Protein AF-0000000072263653 (afdb_homodimer)

pLDDT: mean 89.44, std 14.36, range [26.36, 98.56]

Organism: Brucella abortus (strain 2308) (NCBI:txid359391)

Foldseek 3Di:
DPPPPPDPPDPPDDDDDPPDDDDDDPDDDDPPADPVQKDWDWDDFVQKIKIWIARNVVRDIDIKIKGWDADPVGDTAKMKIWDADPVRFIKIKIKGFCQQDFQWWKWWALPPPDDIDIWTFHGDDPGITITIGTCDPVNVVCLVVQTKIKIKTWHDDPVVRDTDIDIDIRTSHGVVVSVVVD/DPPPPPDPPDPPDDDDDPPDDDDDDPDDDDPPADPVQKDWDWDDFVQKIKIWIARNVVRDIDIKIKGWDADPVGDTAKMKIWDADPVRFIKIKIKGFCQQDFQWWKWWALPPPDDIDIWTFHGDDPGITITIGTCDPVNVVCLVVQTKIKIKTWHDDPVVRDTDIDIDIRTSHGVVVSVVVD

InterPro domains:
  IPR010642 Invasion protein B [PF06776] (48-182)
  IPR038696 Invasion protein B superfamily [G3DSA:2.60.40.1880] (41-182)

Sequence (364 aa):
MRKNKQPPAPPSVYTQTPGFAVKSTEIMVPDGVSAGEYRRITHPFPNWTLVCDENLKAKKRVCNITQTIMHEKGLVVFSWSLAAAENGKPYMIMRIPAVVGARQEIRLDFGDGTPIIVSKTHGCEGAVCIAYLPVGPRLRAYIAKGSVPKVSYPVPDIRRGSADWLMFYAPLSGLAHALAAIMRKNKQPPAPPSVYTQTPGFAVKSTEIMVPDGVSAGEYRRITHPFPNWTLVCDENLKAKKRVCNITQTIMHEKGLVVFSWSLAAAENGKPYMIMRIPAVVGARQEIRLDFGDGTPIIVSKTHGCEGAVCIAYLPVGPRLRAYIAKGSVPKVSYPVPDIRRGSADWLMFYAPLSGLAHALAAI

Secondary structure (DSSP, 8-state):
-------------PPPPTTEEEPPPSS-PPTTPPTTSEEEEEEEETTEEEEEEEETTTTEEEEEEEEEEEETTS-EEEEEEEEE-TTS-EEEEEEEEGGG-TTPEEEEE-SSSSPPEEEEEEEEETTEEEEEEE--HHHHHHHHHT--PEEEEEEEETTTTEEEEEEEE---TTHHHHHHT-/-------------PPPPTTEEEPPPSS-PPTTPPTTSEEEEEEEETTEEEEEEEETTTTEEEEEEEEEEEETTS-EEEEEEEEE-TTS-EEEEEEEEGGG-TTPEEEEE-SSSSPPEEEEEEEEETTEEEEEEE--HHHHHHHHHT--PEEEEEEEETTTTEEEEEEEE---TTHHHHHHT-

Radius of gyration: 25.7 Å; Cα contacts (8 Å, |Δi|>4): 772; chains: 2; boundi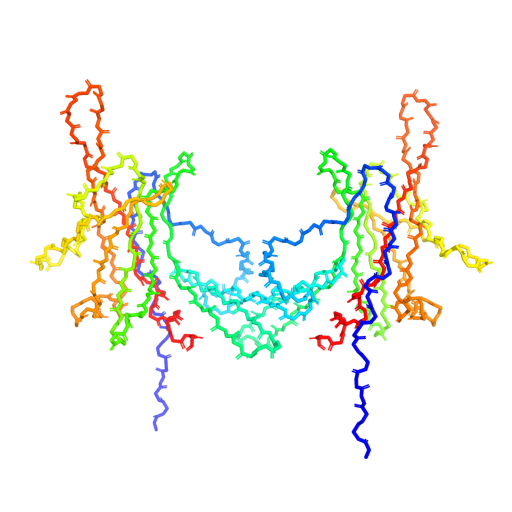ng box: 64×78×52 Å

Solvent-accessible surface area (backbone atoms only — not comparable to full-atom values): 20204 Å² total; per-residue (Å²): 131,84,79,74,78,69,72,78,70,71,76,77,84,72,84,64,41,89,58,47,43,71,59,77,70,90,68,83,72,57,89,93,56,54,68,60,36,39,36,37,36,43,34,44,25,46,64,28,35,36,40,32,45,32,34,61,81,77,69,43,74,52,72,42,44,38,35,41,34,28,37,73,88,71,42,70,57,34,34,37,31,62,44,68,41,96,87,64,50,46,27,34,44,35,37,32,44,33,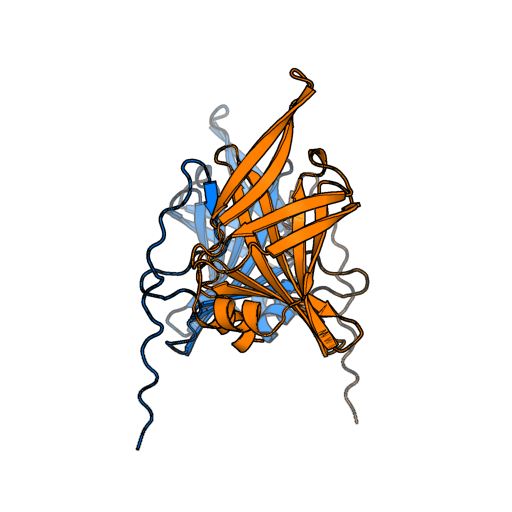84,51,41,61,72,35,56,38,36,41,36,70,83,73,81,65,81,66,45,74,33,48,20,73,39,65,63,85,72,25,16,34,25,63,42,73,58,45,72,69,52,48,51,39,35,71,66,32,39,60,27,38,38,33,33,58,37,69,34,81,91,73,75,45,65,48,73,46,71,38,62,56,58,27,38,34,47,52,60,52,56,66,70,104,131,84,79,73,78,69,70,80,72,72,76,78,84,72,84,64,42,89,58,46,42,69,58,75,70,92,68,83,72,56,88,93,56,55,70,62,36,37,35,36,38,41,34,43,24,47,66,28,35,35,39,32,44,31,35,62,82,78,69,42,74,50,73,43,43,40,35,40,33,28,36,74,88,71,43,70,57,34,34,38,31,64,44,67,41,96,86,63,49,46,26,33,44,35,37,32,43,33,84,50,41,61,72,37,55,39,35,40,35,68,84,74,82,65,82,66,45,75,32,48,18,74,39,66,63,85,72,25,16,34,25,63,43,73,57,45,73,69,54,49,51,38,34,70,68,33,39,61,27,37,37,34,34,57,38,68,32,80,91,73,74,46,64,49,73,46,70,38,62,56,58,28,38,35,47,54,59,51,57,67,71,102

Structure (mmCIF, N/CA/C/O backbone):
data_AF-0000000072263653-model_v1
#
loop_
_entity.id
_entity.type
_entity.pdbx_description
1 polymer 'Invasion associated locus B family protein'
#
loop_
_atom_site.group_PDB
_atom_site.id
_atom_site.type_symbol
_atom_site.label_atom_id
_atom_site.label_alt_id
_atom_site.label_comp_id
_atom_site.label_asym_id
_atom_site.label_entity_id
_atom_site.label_seq_id
_atom_site.pdbx_PDB_ins_code
_atom_site.Cartn_x
_atom_site.Cartn_y
_atom_site.Cartn_z
_atom_site.occupancy
_atom_site.B_iso_or_equiv
_atom_site.auth_seq_id
_atom_site.auth_comp_id
_atom_site.auth_asym_id
_atom_site.auth_atom_id
_atom_site.pdbx_PDB_model_num
ATOM 1 N N . MET A 1 1 ? -34.938 21.891 -3.756 1 26.36 1 MET A N 1
ATOM 2 C CA . MET A 1 1 ? -33.812 22.625 -4.316 1 26.36 1 MET A CA 1
ATOM 3 C C . MET A 1 1 ? -32.5 21.891 -4.074 1 26.36 1 MET A C 1
ATOM 5 O O . MET A 1 1 ? -32.125 21.672 -2.928 1 26.36 1 MET A O 1
ATOM 9 N N . ARG A 1 2 ? -32.094 21.078 -5.062 1 36.47 2 ARG A N 1
ATOM 10 C CA . ARG A 1 2 ? -30.922 20.203 -5.035 1 36.47 2 ARG A CA 1
ATOM 11 C C . ARG A 1 2 ? -29.625 21 -4.863 1 36.47 2 ARG A C 1
ATOM 13 O O . ARG A 1 2 ? -29.328 21.859 -5.68 1 36.47 2 ARG A O 1
ATOM 20 N N . LYS A 1 3 ? -29.172 21.156 -3.582 1 35.22 3 LYS A N 1
ATOM 21 C CA . LYS A 1 3 ? -27.922 21.859 -3.312 1 35.22 3 LYS A CA 1
ATOM 22 C C . LYS A 1 3 ? -26.797 21.375 -4.227 1 35.22 3 LYS A C 1
ATOM 24 O O . LYS A 1 3 ? -26.531 20.172 -4.301 1 35.22 3 LYS A O 1
ATOM 29 N N . ASN A 1 4 ? -26.328 22.109 -5.188 1 32.62 4 ASN A N 1
ATOM 30 C CA . ASN A 1 4 ? -25.219 21.953 -6.109 1 32.62 4 ASN A CA 1
ATOM 31 C C . ASN A 1 4 ? -23.891 21.781 -5.359 1 32.62 4 ASN A C 1
ATOM 33 O O . ASN A 1 4 ? -23.438 22.719 -4.691 1 32.62 4 ASN A O 1
ATOM 37 N N . LYS A 1 5 ? -23.594 20.641 -4.879 1 39.84 5 LYS A N 1
ATOM 38 C CA . LYS A 1 5 ? -22.266 20.375 -4.316 1 39.84 5 LYS A CA 1
ATOM 39 C C . LYS A 1 5 ? -21.172 20.969 -5.203 1 39.84 5 LYS A C 1
ATOM 41 O O . LYS A 1 5 ? -21.031 20.578 -6.367 1 39.84 5 LYS A O 1
ATOM 46 N N . GLN A 1 6 ? -20.766 22.25 -4.926 1 35.69 6 GLN A N 1
ATOM 47 C CA . GLN A 1 6 ? -19.688 22.922 -5.633 1 35.69 6 GLN A CA 1
ATOM 48 C C . GLN A 1 6 ? -18.5 21.984 -5.875 1 35.69 6 GLN A C 1
ATOM 50 O O . GLN A 1 6 ? -18.172 21.156 -5.02 1 35.69 6 GLN A O 1
ATOM 55 N N . PRO A 1 7 ? -18.094 21.812 -7.113 1 41.09 7 PRO A N 1
ATOM 56 C CA . PRO A 1 7 ? -16.875 21.031 -7.359 1 41.09 7 PRO A CA 1
ATOM 57 C C . PRO A 1 7 ? -15.734 21.422 -6.418 1 41.09 7 PRO A C 1
ATOM 59 O O . PRO A 1 7 ? -15.648 22.562 -5.969 1 41.09 7 PRO A O 1
ATOM 62 N N . PRO A 1 8 ? -15.172 20.5 -5.68 1 43.44 8 PRO A N 1
ATOM 63 C CA . PRO A 1 8 ? -14.062 20.906 -4.809 1 43.44 8 PRO A CA 1
ATOM 64 C C . PRO A 1 8 ? -13.148 21.938 -5.465 1 43.44 8 PRO A C 1
ATOM 66 O O . PRO A 1 8 ? -12.945 21.891 -6.68 1 43.44 8 PRO A O 1
ATOM 69 N N . ALA A 1 9 ? -13.055 23.141 -4.969 1 43.97 9 ALA A N 1
ATOM 70 C CA . ALA A 1 9 ? -12.188 24.203 -5.461 1 43.97 9 ALA A CA 1
ATOM 71 C C . ALA A 1 9 ? -10.852 23.656 -5.934 1 43.97 9 ALA A C 1
ATOM 73 O O . ALA A 1 9 ? -10.352 22.656 -5.391 1 43.97 9 ALA A O 1
ATOM 74 N N . PRO A 1 10 ? -10.484 23.969 -7.191 1 44.34 10 PRO A N 1
ATOM 75 C CA . PRO A 1 10 ? -9.18 23.547 -7.688 1 44.34 10 PRO A CA 1
ATOM 76 C C . PRO A 1 10 ? -8.07 23.734 -6.652 1 44.34 10 PRO A C 1
ATOM 78 O O . PRO A 1 10 ? -8.164 24.609 -5.785 1 44.34 10 PRO A O 1
ATOM 81 N N . PRO A 1 11 ? -7.293 22.719 -6.363 1 49.97 11 PRO A N 1
ATOM 82 C CA . PRO A 1 11 ? -6.203 22.906 -5.402 1 49.97 11 PRO A CA 1
ATOM 83 C C . PRO A 1 11 ? -5.48 24.234 -5.57 1 49.97 11 PRO A C 1
ATOM 85 O O . PRO A 1 11 ? -5.211 24.656 -6.695 1 49.97 11 PRO A O 1
ATOM 88 N N . SER A 1 12 ? -5.812 25.234 -4.793 1 54.81 12 SER A N 1
ATOM 89 C CA . SER A 1 12 ? -5.027 26.469 -4.828 1 54.81 12 SER A CA 1
ATOM 90 C C . SER A 1 12 ? -3.557 26.172 -5.117 1 54.81 12 SER A C 1
ATOM 92 O O . SER A 1 12 ? -2.947 25.328 -4.461 1 54.81 12 SER A O 1
ATOM 94 N N . VAL A 1 13 ? -3.152 26.469 -6.367 1 65.38 13 VAL A N 1
ATOM 95 C CA . VAL A 1 13 ? -1.801 26.281 -6.887 1 65.38 13 VAL A CA 1
ATOM 96 C C . VAL A 1 13 ? -0.801 27.031 -6.004 1 65.38 13 VAL A C 1
ATOM 98 O O . VAL A 1 13 ? -0.961 28.219 -5.746 1 65.38 13 VAL A O 1
ATOM 101 N N . TYR A 1 14 ? -0.28 26.453 -4.969 1 80.62 14 TYR A N 1
ATOM 102 C CA . TYR A 1 14 ? 0.825 27.062 -4.238 1 80.62 14 TYR A CA 1
ATOM 103 C C . TYR A 1 14 ? 2.166 26.672 -4.848 1 80.62 14 TYR A C 1
ATOM 105 O O . TYR A 1 14 ? 2.242 25.734 -5.641 1 80.62 14 TYR A O 1
ATOM 113 N N . THR A 1 15 ? 3.125 27.625 -4.754 1 87 15 THR A N 1
ATOM 114 C CA . THR A 1 15 ? 4.477 27.281 -5.18 1 87 15 THR A CA 1
ATOM 115 C C . THR A 1 15 ? 5.328 26.844 -3.988 1 87 15 THR A C 1
ATOM 117 O O . THR A 1 15 ? 5.473 27.578 -3.018 1 87 15 THR A O 1
ATOM 120 N N . GLN A 1 16 ? 5.812 25.703 -4.086 1 92.12 16 GLN A N 1
ATOM 121 C CA . GLN A 1 16 ? 6.648 25.156 -3.018 1 92.12 16 GLN A CA 1
ATOM 122 C C . GLN A 1 16 ? 8.039 25.781 -3.035 1 92.12 16 GLN A C 1
ATOM 124 O O . GLN A 1 16 ? 8.492 26.281 -4.07 1 92.12 16 GLN A O 1
ATOM 129 N N . THR A 1 17 ? 8.633 25.828 -1.78 1 91.31 17 THR A N 1
ATOM 130 C CA . THR A 1 17 ? 10.047 26.172 -1.708 1 91.31 17 THR A CA 1
ATOM 131 C C . THR A 1 17 ? 10.875 25.219 -2.559 1 91.31 17 THR A C 1
ATOM 133 O O . THR A 1 17 ? 10.695 24 -2.496 1 91.31 17 THR A O 1
ATOM 136 N N . PRO A 1 18 ? 11.836 25.797 -3.438 1 92.44 18 PRO A N 1
ATOM 137 C CA . PRO A 1 18 ? 12.664 24.922 -4.266 1 92.44 18 PRO A CA 1
ATOM 138 C C . PRO A 1 18 ? 13.359 23.828 -3.453 1 92.44 18 PRO A C 1
ATOM 140 O O . PRO A 1 18 ? 13.883 24.109 -2.367 1 92.44 18 PRO A O 1
ATOM 143 N N . GLY A 1 19 ? 13.281 22.609 -3.967 1 93.81 19 GLY A N 1
ATOM 144 C CA . GLY A 1 19 ? 13.969 21.5 -3.322 1 93.81 19 GLY A CA 1
ATOM 145 C C . GLY A 1 19 ? 13.086 20.734 -2.359 1 93.81 19 GLY A C 1
ATOM 146 O O . GLY A 1 19 ? 13.508 19.719 -1.8 1 93.81 19 GLY A O 1
ATOM 147 N N . PHE A 1 20 ? 11.914 21.188 -2.113 1 95.56 20 PHE A N 1
ATOM 148 C CA . PHE A 1 20 ? 10.984 20.516 -1.213 1 95.56 20 PHE A CA 1
ATOM 149 C C . PHE A 1 20 ? 9.727 20.094 -1.951 1 95.56 20 PHE A C 1
ATOM 151 O O . PHE A 1 20 ? 9.359 20.688 -2.963 1 95.56 20 PHE A O 1
ATOM 158 N N . ALA A 1 21 ? 9.102 18.984 -1.462 1 95.31 21 ALA A N 1
ATOM 159 C CA . ALA A 1 21 ? 7.863 18.516 -2.078 1 95.31 21 ALA A CA 1
ATOM 160 C C . ALA A 1 21 ? 7.031 17.719 -1.087 1 95.31 21 ALA A C 1
ATOM 162 O O . ALA A 1 21 ? 7.57 17.109 -0.163 1 95.31 21 ALA A O 1
ATOM 163 N N . VAL A 1 22 ? 5.738 17.766 -1.303 1 95 22 VAL A N 1
ATOM 164 C CA . VAL A 1 22 ? 4.879 16.828 -0.597 1 95 22 VAL A CA 1
ATOM 165 C C . VAL A 1 22 ? 5.113 15.414 -1.134 1 95 22 VAL A C 1
ATOM 167 O O . VAL A 1 22 ? 5.145 15.203 -2.348 1 95 22 VAL A O 1
ATOM 170 N N . LYS A 1 23 ? 5.309 14.484 -0.22 1 93.5 23 LYS A N 1
ATOM 171 C CA . LYS A 1 23 ? 5.512 13.094 -0.631 1 93.5 23 LYS A CA 1
ATOM 172 C C . LYS A 1 23 ? 4.281 12.547 -1.347 1 93.5 23 LYS A C 1
ATOM 174 O O . LYS A 1 23 ? 3.164 12.656 -0.838 1 93.5 23 LYS A O 1
ATOM 179 N N . SER A 1 24 ? 4.609 11.953 -2.496 1 85.06 24 SER A N 1
ATOM 180 C CA . SER A 1 24 ? 3.521 11.359 -3.266 1 85.06 24 SER A CA 1
ATOM 181 C C . SER A 1 24 ? 3.137 9.992 -2.715 1 85.06 24 SER A C 1
ATOM 183 O O . SER A 1 24 ? 3.971 9.297 -2.131 1 85.06 24 SER A O 1
ATOM 185 N N . THR A 1 25 ? 1.903 9.688 -2.77 1 79.19 25 THR A N 1
ATOM 186 C CA . THR A 1 25 ? 1.458 8.375 -2.322 1 79.19 25 THR A CA 1
ATOM 187 C C . THR A 1 25 ? 1.959 7.281 -3.266 1 79.19 25 THR A C 1
ATOM 189 O O . THR A 1 25 ? 2.271 7.555 -4.426 1 79.19 25 THR A O 1
ATOM 192 N N . GLU A 1 26 ? 2.158 6.125 -2.674 1 76.94 26 GLU A N 1
ATOM 193 C CA . GLU A 1 26 ? 2.631 4.988 -3.457 1 76.94 26 GLU A CA 1
ATOM 194 C C . GLU A 1 26 ? 1.534 4.453 -4.375 1 76.94 26 GLU A C 1
ATOM 196 O O . GLU A 1 26 ? 1.805 3.66 -5.277 1 76.94 26 GLU A O 1
ATOM 201 N N . ILE A 1 27 ? 0.316 4.961 -4.18 1 81.88 27 ILE A N 1
ATOM 202 C CA . ILE A 1 27 ? -0.806 4.539 -5.012 1 81.88 27 ILE A CA 1
ATOM 203 C C . ILE A 1 27 ? -0.911 5.445 -6.234 1 81.88 27 ILE A C 1
ATOM 205 O O . ILE A 1 27 ? -1.092 6.66 -6.102 1 81.88 27 ILE A O 1
ATOM 209 N N . MET A 1 28 ? -0.698 4.891 -7.426 1 78.62 28 MET A N 1
ATOM 210 C CA . MET A 1 28 ? -0.877 5.676 -8.641 1 78.62 28 MET A CA 1
ATOM 211 C C . MET A 1 28 ? -2.357 5.844 -8.969 1 78.62 28 MET A C 1
ATOM 213 O O . MET A 1 28 ? -3.062 4.863 -9.211 1 78.62 28 MET A O 1
ATOM 217 N N . VAL A 1 29 ? -2.777 7.02 -8.797 1 81.44 29 VAL A N 1
ATOM 218 C CA . VAL A 1 29 ? -4.148 7.34 -9.172 1 81.44 29 VAL A CA 1
ATOM 219 C C . VAL A 1 29 ? -4.273 7.371 -10.688 1 81.44 29 VAL A C 1
ATOM 221 O O . VAL A 1 29 ? -3.484 8.031 -11.367 1 81.44 29 VAL A O 1
ATOM 224 N N . PRO A 1 30 ? -5.23 6.645 -11.266 1 83.56 30 PRO A N 1
ATOM 225 C CA . PRO A 1 30 ? -5.391 6.629 -12.719 1 83.56 30 PRO A CA 1
ATOM 226 C C . PRO A 1 30 ? -5.676 8.016 -13.297 1 83.56 30 PRO A C 1
ATOM 228 O O . PRO A 1 30 ? -6.168 8.898 -12.594 1 83.56 30 PRO A O 1
ATOM 231 N N . ASP A 1 31 ? -5.328 8.094 -14.586 1 82.19 31 ASP A N 1
ATOM 232 C CA . ASP A 1 31 ? -5.586 9.352 -15.273 1 82.19 31 ASP A CA 1
ATOM 233 C C . ASP A 1 31 ? -7.074 9.695 -15.266 1 82.19 31 ASP A C 1
ATOM 235 O O . ASP A 1 31 ? -7.918 8.812 -15.453 1 82.19 31 ASP A O 1
ATOM 239 N N . GLY A 1 32 ? -7.363 10.953 -14.984 1 82.31 32 GLY A N 1
ATOM 240 C CA . GLY A 1 32 ? -8.742 11.414 -15.039 1 82.31 32 GLY A CA 1
ATOM 241 C C . GLY A 1 32 ? -9.477 11.258 -13.719 1 82.31 32 GLY A C 1
ATOM 242 O O . GLY A 1 32 ? -10.609 11.711 -13.578 1 82.31 32 GLY A O 1
ATOM 243 N N . VAL A 1 33 ? -8.852 10.586 -12.82 1 86 33 VAL A N 1
ATOM 244 C CA . VAL A 1 33 ? -9.469 10.438 -11.508 1 86 33 VAL A CA 1
ATOM 245 C C . VAL A 1 33 ? -8.836 11.43 -10.531 1 86 33 VAL A C 1
ATOM 247 O O . VAL A 1 33 ? -7.613 11.547 -10.453 1 86 33 VAL A O 1
ATOM 250 N N . SER A 1 34 ? -9.672 12.141 -9.805 1 86.5 34 SER A N 1
ATOM 251 C CA . SER A 1 34 ? -9.188 13.141 -8.859 1 86.5 34 SER A CA 1
ATOM 252 C C . SER A 1 34 ? -8.734 12.5 -7.559 1 86.5 34 SER A C 1
ATOM 254 O O . SER A 1 34 ? -9.297 11.484 -7.129 1 86.5 34 SER A O 1
ATOM 256 N N . ALA A 1 35 ? -7.754 13.203 -6.992 1 85.25 35 ALA A N 1
ATOM 257 C CA . ALA A 1 35 ? -7.383 12.781 -5.645 1 85.25 35 ALA A CA 1
ATOM 258 C C . ALA A 1 35 ? -8.586 12.805 -4.711 1 85.25 35 ALA A C 1
ATOM 260 O O . ALA A 1 35 ? -9.414 13.719 -4.777 1 85.25 35 ALA A O 1
ATOM 261 N N . GLY A 1 36 ? -8.742 11.828 -3.902 1 91.56 36 GLY A N 1
ATOM 262 C CA . GLY A 1 36 ? -9.883 11.703 -3.01 1 91.56 36 GLY A CA 1
ATOM 263 C C . GLY A 1 36 ? -10.961 10.781 -3.547 1 91.56 36 GLY A C 1
ATOM 264 O O . GLY A 1 36 ? -11.852 10.359 -2.805 1 91.56 36 GLY A O 1
ATOM 265 N N . GLU A 1 37 ? -10.883 10.477 -4.855 1 93.19 37 GLU A N 1
ATOM 266 C CA . GLU A 1 37 ? -11.922 9.656 -5.477 1 93.19 37 GLU A CA 1
ATOM 267 C C . GLU A 1 37 ? -11.398 8.266 -5.812 1 93.19 37 GLU A C 1
ATOM 269 O O . GLU A 1 37 ? -12.008 7.539 -6.598 1 93.19 37 GLU A O 1
ATOM 274 N N . TYR A 1 38 ? -10.336 8.039 -5.348 1 93.69 38 TYR A N 1
ATOM 275 C CA . TYR A 1 38 ? -9.688 6.758 -5.594 1 93.69 38 TYR A CA 1
ATOM 276 C C . TYR A 1 38 ? -9.133 6.176 -4.301 1 93.69 38 TYR A C 1
ATOM 278 O O . TYR A 1 38 ? -8.555 6.902 -3.48 1 93.69 38 TYR A O 1
ATOM 286 N N . ARG A 1 39 ? -9.305 4.855 -4.125 1 95.19 39 ARG A N 1
ATOM 287 C CA . ARG A 1 39 ? -8.664 4.215 -2.98 1 95.19 39 ARG A CA 1
ATOM 288 C C . ARG A 1 39 ? -8.25 2.785 -3.314 1 95.19 39 ARG A C 1
ATOM 290 O O . ARG A 1 39 ? -8.836 2.158 -4.203 1 95.19 39 ARG A O 1
ATOM 297 N N . ARG A 1 40 ? -7.254 2.35 -2.598 1 94.62 40 ARG A N 1
ATOM 298 C CA . ARG A 1 40 ? -6.754 0.987 -2.74 1 94.62 40 ARG A CA 1
ATOM 299 C C . ARG A 1 40 ? -6.914 0.207 -1.439 1 94.62 40 ARG A C 1
ATOM 301 O O . ARG A 1 40 ? -6.598 0.716 -0.362 1 94.62 40 ARG A O 1
ATOM 308 N N . ILE A 1 41 ? -7.434 -1.027 -1.614 1 95.25 41 ILE A N 1
ATOM 309 C CA . ILE A 1 41 ? -7.508 -1.955 -0.491 1 95.25 41 ILE A CA 1
ATOM 310 C C . ILE A 1 41 ? -6.508 -3.09 -0.69 1 95.25 41 ILE A C 1
ATOM 312 O O . ILE A 1 41 ? -6.488 -3.73 -1.744 1 95.25 41 ILE A O 1
ATOM 316 N N . THR A 1 42 ? -5.641 -3.23 0.248 1 95.31 42 THR A N 1
ATOM 317 C CA . THR A 1 42 ? -4.703 -4.348 0.256 1 95.31 42 THR A CA 1
ATOM 318 C C . THR A 1 42 ? -5.035 -5.324 1.379 1 95.31 42 THR A C 1
ATOM 320 O O . THR A 1 42 ? -5.078 -4.945 2.551 1 95.31 42 THR A O 1
ATOM 323 N N . HIS A 1 43 ? -5.273 -6.523 1.032 1 95.62 43 HIS A N 1
ATOM 324 C CA . HIS A 1 43 ? -5.723 -7.574 1.939 1 95.62 43 HIS A CA 1
ATOM 325 C C . HIS A 1 43 ? -4.84 -8.812 1.826 1 95.62 43 HIS A C 1
ATOM 327 O O . HIS A 1 43 ? -5.055 -9.656 0.952 1 95.62 43 HIS A O 1
ATOM 333 N N . PRO A 1 44 ? -3.857 -8.953 2.758 1 95.38 44 PRO A N 1
ATOM 334 C CA . PRO A 1 44 ? -2.963 -10.109 2.691 1 95.38 44 PRO A CA 1
ATOM 335 C C . PRO A 1 44 ? -3.629 -11.398 3.17 1 95.38 44 PRO A C 1
ATOM 337 O O . PRO A 1 44 ? -4.363 -11.383 4.16 1 95.38 44 PRO A O 1
ATOM 340 N N . PHE A 1 45 ? -3.416 -12.445 2.445 1 94.5 45 PHE A N 1
ATOM 341 C CA . PHE A 1 45 ? -3.758 -13.828 2.783 1 94.5 45 PHE A CA 1
ATOM 342 C C . PHE A 1 45 ? -2.508 -14.695 2.832 1 94.5 45 PHE A C 1
ATOM 344 O O . PHE A 1 45 ? -1.429 -14.266 2.42 1 94.5 45 PHE A O 1
ATOM 351 N N . PRO A 1 46 ? -2.637 -15.867 3.432 1 92.5 46 PRO A N 1
ATOM 352 C CA . PRO A 1 46 ? -1.466 -16.75 3.348 1 92.5 46 PRO A CA 1
ATOM 353 C C . PRO A 1 46 ? -0.997 -16.969 1.912 1 92.5 46 PRO A C 1
ATOM 355 O O . PRO A 1 46 ? -1.739 -17.516 1.094 1 92.5 46 PRO A O 1
ATOM 358 N N . ASN A 1 47 ? 0.132 -16.453 1.551 1 94.75 47 ASN A N 1
ATOM 359 C CA . ASN A 1 47 ? 0.839 -16.656 0.292 1 94.75 47 ASN A CA 1
ATOM 360 C C . ASN A 1 47 ? 0.266 -15.797 -0.824 1 94.75 47 ASN A C 1
ATOM 362 O O . ASN A 1 47 ? 0.769 -15.812 -1.949 1 94.75 47 ASN A O 1
ATOM 366 N N . TRP A 1 48 ? -0.781 -15.125 -0.525 1 95.62 48 TRP A N 1
ATOM 367 C CA . TRP A 1 48 ? -1.471 -14.367 -1.56 1 95.62 48 TRP A CA 1
ATOM 368 C C . TRP A 1 48 ? -1.804 -12.961 -1.07 1 95.62 48 TRP A C 1
ATOM 370 O O . TRP A 1 48 ? -1.928 -12.727 0.135 1 95.62 48 TRP A O 1
ATOM 380 N N . THR A 1 49 ? -1.944 -12.039 -2.025 1 95.56 49 THR A N 1
ATOM 381 C CA . THR A 1 49 ? -2.375 -10.68 -1.704 1 95.56 49 THR A CA 1
ATOM 382 C C . THR A 1 49 ? -3.523 -10.25 -2.611 1 95.56 49 THR A C 1
ATOM 384 O O . THR A 1 49 ? -3.424 -10.344 -3.836 1 95.56 49 THR A O 1
ATOM 387 N N . LEU A 1 50 ? -4.59 -9.867 -1.987 1 95.88 50 LEU A N 1
ATOM 388 C CA . LEU A 1 50 ? -5.707 -9.242 -2.689 1 95.88 50 LEU A CA 1
ATOM 389 C C . LEU A 1 50 ? -5.566 -7.727 -2.686 1 95.88 50 LEU A C 1
ATOM 391 O O . LEU A 1 50 ? -5.426 -7.113 -1.626 1 95.88 50 LEU A O 1
ATOM 395 N N . VAL A 1 51 ? -5.473 -7.156 -3.865 1 95 51 VAL A N 1
ATOM 396 C CA . VAL A 1 51 ? -5.461 -5.703 -4.004 1 95 51 VAL A CA 1
ATOM 397 C C . VAL A 1 51 ? -6.676 -5.25 -4.816 1 95 51 VAL A C 1
ATOM 399 O O . VAL A 1 51 ? -6.938 -5.777 -5.898 1 95 51 VAL A O 1
ATOM 402 N N . CYS A 1 52 ? -7.41 -4.301 -4.262 1 95.31 52 CYS A N 1
ATOM 403 C CA . CYS A 1 52 ? -8.562 -3.744 -4.965 1 95.31 52 CYS A CA 1
ATOM 404 C C . CYS A 1 52 ? -8.422 -2.234 -5.117 1 95.31 52 CYS A C 1
ATOM 406 O O . CYS A 1 52 ? -8.172 -1.525 -4.145 1 95.31 52 CYS A O 1
ATOM 408 N N . ASP A 1 53 ? -8.484 -1.807 -6.32 1 94.19 53 ASP A N 1
ATOM 409 C CA . ASP A 1 53 ? -8.547 -0.382 -6.629 1 94.19 53 ASP A CA 1
ATOM 410 C C . ASP A 1 53 ? -9.984 0.061 -6.891 1 94.19 53 ASP A C 1
ATOM 412 O O . ASP A 1 53 ? -10.68 -0.539 -7.707 1 94.19 53 ASP A O 1
ATOM 416 N N . GLU A 1 54 ? -10.359 1.116 -6.211 1 94.69 54 GLU A N 1
ATOM 417 C CA . GLU A 1 54 ? -11.75 1.571 -6.301 1 94.69 54 GLU A CA 1
ATOM 418 C C . GLU A 1 54 ? -11.82 3.018 -6.781 1 94.69 54 GLU A C 1
ATOM 420 O O . GLU A 1 54 ? -11.188 3.902 -6.203 1 94.69 54 GLU A O 1
ATOM 425 N N . ASN A 1 55 ? -12.508 3.186 -7.895 1 94.19 55 ASN A N 1
ATOM 426 C CA . ASN A 1 55 ? -12.961 4.512 -8.305 1 94.19 55 ASN A CA 1
ATOM 427 C C . ASN A 1 55 ? -14.297 4.871 -7.664 1 94.19 55 ASN A C 1
ATOM 429 O O . ASN A 1 55 ? -15.344 4.348 -8.055 1 94.19 55 ASN A O 1
ATOM 433 N N . LEU A 1 56 ? -14.234 5.738 -6.75 1 93.44 56 LEU A N 1
ATOM 434 C CA . LEU A 1 56 ? -15.406 6.035 -5.93 1 93.44 56 LEU A CA 1
ATOM 435 C C . LEU A 1 56 ? -16.438 6.812 -6.73 1 93.44 56 LEU A C 1
ATOM 437 O O . LEU A 1 56 ? -17.641 6.641 -6.523 1 93.44 56 LEU A O 1
ATOM 441 N N . LYS A 1 57 ? -16.016 7.645 -7.629 1 90.69 57 LYS A N 1
ATOM 442 C CA . LYS A 1 57 ? -16.938 8.414 -8.469 1 90.69 57 LYS A CA 1
ATOM 443 C C . LYS A 1 57 ? -17.656 7.508 -9.461 1 90.69 57 LYS A C 1
ATOM 445 O O . LYS A 1 57 ? -18.891 7.57 -9.586 1 90.69 57 LYS A O 1
ATOM 450 N N . ALA A 1 58 ? -16.938 6.68 -10.117 1 92.56 58 ALA A N 1
ATOM 451 C CA . ALA A 1 58 ? -17.5 5.777 -11.125 1 92.56 58 ALA A CA 1
ATOM 452 C C . ALA A 1 58 ? -18.125 4.555 -10.469 1 92.56 58 ALA A C 1
ATOM 454 O O . ALA A 1 58 ? -18.797 3.768 -11.141 1 92.56 58 ALA A O 1
ATOM 455 N N . LYS A 1 59 ? -17.891 4.367 -9.211 1 93.5 59 LYS A N 1
ATOM 456 C CA . LYS A 1 59 ? -18.375 3.205 -8.469 1 93.5 59 LYS A CA 1
ATOM 457 C C . LYS A 1 59 ? -17.891 1.905 -9.109 1 93.5 59 LYS A C 1
ATOM 459 O O . LYS A 1 59 ? -18.672 0.975 -9.305 1 93.5 59 LYS A O 1
ATOM 464 N N . LYS A 1 60 ? -16.719 1.869 -9.516 1 93.81 60 LYS A N 1
ATOM 465 C CA . LYS A 1 60 ? -16.078 0.71 -10.133 1 93.81 60 LYS A CA 1
ATOM 466 C C . LYS A 1 60 ? -14.906 0.211 -9.281 1 93.81 60 LYS A C 1
ATOM 468 O O . LYS A 1 60 ? -14.133 1.01 -8.758 1 93.81 60 LYS A O 1
ATOM 473 N N . ARG A 1 61 ? -14.875 -1.059 -9.141 1 93.81 61 ARG A N 1
ATOM 474 C CA . ARG A 1 61 ? -13.805 -1.688 -8.375 1 93.81 61 ARG A CA 1
ATOM 475 C C . ARG A 1 61 ? -13.141 -2.805 -9.164 1 93.81 61 ARG A C 1
ATOM 477 O O . ARG A 1 61 ? -13.82 -3.648 -9.75 1 93.81 61 ARG A O 1
ATOM 484 N N . VAL A 1 62 ? -11.805 -2.754 -9.281 1 92.25 62 VAL A N 1
ATOM 485 C CA . VAL A 1 62 ? -11.031 -3.818 -9.914 1 92.25 62 VAL A CA 1
ATOM 486 C C . VAL A 1 62 ? -10.156 -4.508 -8.867 1 92.25 62 VAL A C 1
ATOM 488 O O . VAL A 1 62 ? 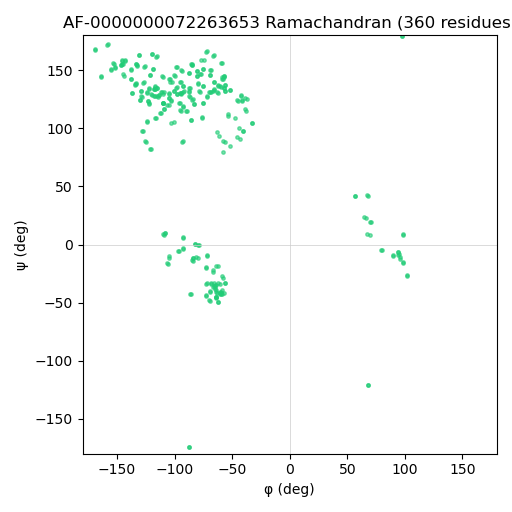-9.422 -3.848 -8.133 1 92.25 62 VAL A O 1
ATOM 491 N N . CYS A 1 63 ? -10.25 -5.812 -8.82 1 94.19 63 CYS A N 1
ATOM 492 C CA . CYS A 1 63 ? -9.508 -6.562 -7.812 1 94.19 63 CYS A CA 1
ATOM 493 C C . CYS A 1 63 ? -8.562 -7.566 -8.469 1 94.19 63 CYS A C 1
ATOM 495 O O . CYS A 1 63 ? -8.859 -8.094 -9.547 1 94.19 63 CYS A O 1
ATOM 497 N N . ASN A 1 64 ? -7.418 -7.766 -7.812 1 94 64 ASN A N 1
ATOM 498 C CA . ASN A 1 64 ? -6.43 -8.742 -8.266 1 94 64 ASN A CA 1
ATOM 499 C C . ASN A 1 64 ? -5.863 -9.547 -7.102 1 94 64 ASN A C 1
ATOM 501 O O . ASN A 1 64 ? -5.512 -8.984 -6.062 1 94 64 ASN A O 1
ATOM 505 N N . ILE A 1 65 ? -5.871 -10.828 -7.277 1 96.38 65 ILE A N 1
ATOM 506 C CA . ILE A 1 65 ? -5.203 -11.711 -6.332 1 96.38 65 ILE A CA 1
ATOM 507 C C . ILE A 1 65 ? -3.895 -12.219 -6.938 1 96.38 65 ILE A C 1
ATOM 509 O O . ILE A 1 65 ? -3.889 -12.789 -8.031 1 96.38 65 ILE A O 1
ATOM 513 N N . THR A 1 66 ? -2.811 -12 -6.18 1 96.88 66 THR A N 1
ATOM 514 C CA . THR A 1 66 ? -1.526 -12.328 -6.789 1 96.88 66 THR A CA 1
ATOM 515 C C . THR A 1 66 ? -0.62 -13.039 -5.785 1 96.88 66 THR A C 1
ATOM 517 O O . THR A 1 66 ? -0.645 -12.734 -4.594 1 96.88 66 THR A O 1
ATOM 520 N N . GLN A 1 67 ? 0.092 -13.953 -6.219 1 97.25 67 GLN A N 1
ATOM 521 C CA . GLN A 1 67 ? 1.259 -14.523 -5.559 1 97.25 67 GLN A CA 1
ATOM 522 C C . GLN A 1 67 ? 2.523 -14.305 -6.383 1 97.25 67 GLN A C 1
ATOM 524 O O . GLN A 1 67 ? 2.514 -14.477 -7.602 1 97.25 67 GLN A O 1
ATOM 529 N N . THR A 1 68 ? 3.576 -13.867 -5.695 1 97.88 68 THR A N 1
ATOM 530 C CA . THR A 1 68 ? 4.863 -13.617 -6.332 1 97.88 68 THR A CA 1
ATOM 531 C C . THR A 1 68 ? 5.969 -14.422 -5.652 1 97.88 68 THR A C 1
ATOM 533 O O . THR A 1 68 ? 6.059 -14.445 -4.422 1 97.88 68 THR A O 1
ATOM 536 N N . ILE A 1 69 ? 6.77 -15.102 -6.469 1 98.06 69 ILE A N 1
ATOM 537 C CA . ILE A 1 69 ? 7.91 -15.859 -5.969 1 98.06 69 ILE A CA 1
ATOM 538 C C . ILE A 1 69 ? 9.203 -15.117 -6.281 1 98.06 69 ILE A C 1
ATOM 540 O O . ILE A 1 69 ? 9.43 -14.703 -7.422 1 98.06 69 ILE A O 1
ATOM 544 N N . MET A 1 70 ? 9.977 -15.016 -5.199 1 97.25 70 MET A N 1
ATOM 545 C CA . MET A 1 70 ? 11.234 -14.281 -5.32 1 97.25 70 MET A CA 1
ATOM 546 C C . MET A 1 70 ? 12.43 -15.227 -5.219 1 97.25 70 MET A C 1
ATOM 548 O O . MET A 1 70 ? 12.367 -16.234 -4.512 1 97.25 70 MET A O 1
ATOM 552 N N . HIS A 1 71 ? 13.453 -14.883 -5.992 1 94.88 71 HIS A N 1
ATOM 553 C CA . HIS A 1 71 ? 14.773 -15.461 -5.758 1 94.88 71 HIS A CA 1
ATOM 554 C C . HIS A 1 71 ? 15.539 -14.68 -4.695 1 94.88 71 HIS A C 1
ATOM 556 O O . HIS A 1 71 ? 15.25 -13.5 -4.465 1 94.88 71 HIS A O 1
ATOM 562 N N . GLU A 1 72 ? 16.469 -15.281 -4.012 1 90.5 72 GLU A N 1
ATOM 563 C CA . GLU A 1 72 ? 17.203 -14.688 -2.896 1 90.5 72 GLU A CA 1
ATOM 564 C C . GLU A 1 72 ? 17.922 -13.414 -3.328 1 90.5 72 GLU A C 1
ATOM 566 O O . GLU A 1 72 ? 18.188 -12.531 -2.512 1 90.5 72 GLU A O 1
ATOM 571 N N . LYS A 1 73 ? 18.281 -13.32 -4.543 1 91.38 73 LYS A N 1
ATOM 572 C CA . LYS A 1 73 ? 18.984 -12.148 -5.047 1 91.38 73 LYS A CA 1
ATOM 573 C C . LYS A 1 73 ? 18.031 -10.992 -5.312 1 91.38 73 LYS A C 1
ATOM 575 O O . LYS A 1 73 ? 18.422 -9.977 -5.887 1 91.38 73 LYS A O 1
ATOM 580 N N . GLY A 1 74 ? 16.734 -11.203 -5.062 1 90.12 74 GLY A N 1
ATOM 581 C CA . GLY A 1 74 ? 15.781 -10.109 -5.137 1 90.12 74 GLY A CA 1
ATOM 582 C C . GLY A 1 74 ? 15.031 -10.062 -6.453 1 90.12 74 GLY A C 1
ATOM 583 O O . GLY A 1 74 ? 14.305 -9.109 -6.727 1 90.12 74 GLY A O 1
ATOM 584 N N . LEU A 1 75 ? 15.188 -11.031 -7.227 1 92.25 75 LEU A N 1
ATOM 585 C CA . LEU A 1 75 ? 14.523 -11.102 -8.523 1 92.25 75 LEU A CA 1
ATOM 586 C C . LEU A 1 75 ? 13.203 -11.852 -8.422 1 92.25 75 LEU A C 1
ATOM 588 O O . LEU A 1 75 ? 13.109 -12.875 -7.742 1 92.25 75 LEU A O 1
ATOM 592 N N . VAL A 1 76 ? 12.203 -11.242 -9.117 1 96.5 76 VAL A N 1
ATOM 593 C CA . VAL A 1 76 ? 10.945 -11.969 -9.258 1 96.5 76 VAL A CA 1
ATOM 594 C C . VAL A 1 76 ? 11.109 -13.078 -10.305 1 96.5 76 VAL A C 1
ATOM 596 O O . VAL A 1 76 ? 11.398 -12.797 -11.469 1 96.5 76 VAL A O 1
ATOM 599 N N . VAL A 1 77 ? 10.867 -14.281 -9.875 1 97.62 77 VAL A N 1
ATOM 600 C CA . VAL A 1 77 ? 11.109 -15.383 -10.805 1 97.62 77 VAL A CA 1
ATOM 601 C C . VAL A 1 77 ? 9.773 -15.938 -11.305 1 97.62 77 VAL A C 1
ATOM 603 O O . VAL A 1 77 ? 9.734 -16.656 -12.305 1 97.62 77 VAL A O 1
ATOM 606 N N . PHE A 1 78 ? 8.711 -15.586 -10.586 1 98.25 78 PHE A N 1
ATOM 607 C CA . PHE A 1 78 ? 7.406 -16.109 -10.969 1 98.25 78 PHE A CA 1
ATOM 608 C C . PHE A 1 78 ? 6.293 -15.305 -10.289 1 98.25 78 PHE A C 1
ATOM 610 O O . PHE A 1 78 ? 6.426 -14.906 -9.133 1 98.25 78 PHE A O 1
ATOM 617 N N . SER A 1 79 ? 5.227 -15.148 -11.008 1 98.25 79 SER A N 1
ATOM 618 C CA . SER A 1 79 ? 3.992 -14.656 -10.398 1 98.25 79 SER A CA 1
ATOM 619 C C . SER A 1 79 ? 2.768 -15.18 -11.141 1 98.25 79 SER A C 1
ATOM 621 O O . SER A 1 79 ? 2.855 -15.547 -12.32 1 98.25 79 SER A O 1
ATOM 623 N N . TRP A 1 80 ? 1.72 -15.273 -10.422 1 97.88 80 TRP A N 1
ATOM 624 C CA . TRP A 1 80 ? 0.471 -15.555 -11.117 1 97.88 80 TRP A CA 1
ATOM 625 C C . TRP A 1 80 ? -0.704 -14.859 -10.438 1 97.88 80 TRP A C 1
ATOM 627 O O . TRP A 1 80 ? -0.6 -14.445 -9.281 1 97.88 80 TRP A O 1
ATOM 637 N N . SER A 1 81 ? -1.701 -14.703 -11.18 1 96.94 81 SER A N 1
ATOM 638 C CA . SER A 1 81 ? -2.932 -14.055 -10.742 1 96.94 81 SER A CA 1
ATOM 639 C C . SER A 1 81 ? -4.152 -14.68 -11.406 1 96.94 81 SER A C 1
ATOM 641 O O . SER A 1 81 ? -4.035 -15.352 -12.43 1 96.94 81 SER A O 1
ATOM 643 N N . LEU A 1 82 ? -5.219 -14.5 -10.695 1 93 82 LEU A N 1
ATOM 644 C CA . LEU A 1 82 ? -6.473 -15.031 -11.211 1 93 82 LEU A CA 1
ATOM 645 C C . LEU A 1 82 ? -7.234 -13.961 -11.992 1 93 82 LEU A C 1
ATOM 647 O O . LEU A 1 82 ? -7.344 -12.82 -11.547 1 93 82 LEU A O 1
ATOM 651 N N . ALA A 1 83 ? -7.656 -14.297 -13.164 1 87.69 83 ALA A N 1
ATOM 652 C CA . ALA A 1 83 ? -8.461 -13.422 -14.016 1 87.69 83 ALA A CA 1
ATOM 653 C C . ALA A 1 83 ? -9.664 -14.172 -14.586 1 87.69 83 ALA A C 1
ATOM 655 O O . ALA A 1 83 ? -9.742 -15.398 -14.484 1 87.69 83 ALA A O 1
ATOM 656 N N . ALA A 1 84 ? -10.688 -13.43 -14.883 1 83 84 ALA A N 1
ATOM 657 C CA . ALA A 1 84 ? -11.82 -13.992 -15.609 1 83 84 ALA A CA 1
ATOM 658 C C . ALA A 1 84 ? -11.664 -13.805 -17.109 1 83 84 ALA A C 1
ATOM 660 O O . ALA A 1 84 ? -11.266 -12.727 -17.562 1 83 84 ALA A O 1
ATOM 661 N N . ALA A 1 85 ? -11.883 -14.898 -17.797 1 77.94 85 ALA A N 1
ATOM 662 C CA . ALA A 1 85 ? -11.898 -14.805 -19.25 1 77.94 85 ALA A CA 1
ATOM 663 C C . ALA A 1 85 ? -13.164 -14.102 -19.734 1 77.94 85 ALA A C 1
ATOM 665 O O . ALA A 1 85 ? -14.07 -13.812 -18.953 1 77.94 85 ALA A O 1
ATOM 666 N N . GLU A 1 86 ? -13.094 -13.711 -21.062 1 78.75 86 GLU A N 1
ATOM 667 C CA . GLU A 1 86 ? -14.234 -13.039 -21.672 1 78.75 86 GLU A CA 1
ATOM 668 C C . GLU A 1 86 ? -15.5 -13.883 -21.562 1 78.75 86 GLU A C 1
ATOM 670 O O . GLU A 1 86 ? -16.609 -13.344 -21.422 1 78.75 86 GLU A O 1
ATOM 675 N N . ASN A 1 87 ? -15.352 -15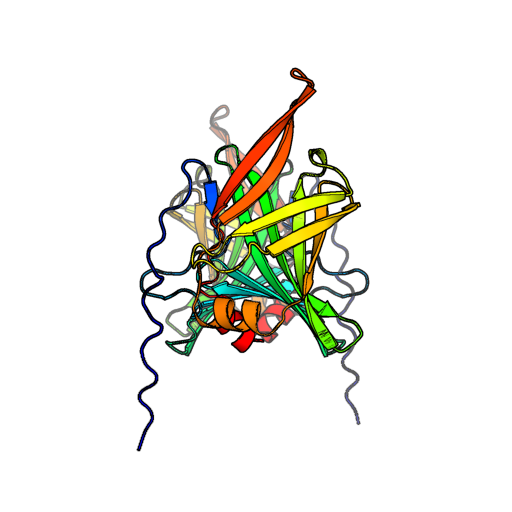.195 -21.609 1 83.94 87 ASN A N 1
ATOM 676 C CA . ASN A 1 87 ? -16.484 -16.109 -21.531 1 83.94 87 ASN A CA 1
ATOM 677 C C . ASN A 1 87 ? -16.906 -16.344 -20.078 1 83.94 87 ASN A C 1
ATOM 679 O O . ASN A 1 87 ? -17.781 -17.156 -19.812 1 83.94 87 ASN A O 1
ATOM 683 N N . GLY A 1 88 ? -16.25 -15.742 -19.219 1 82.81 88 GLY A N 1
ATOM 684 C CA . GLY A 1 88 ? -16.609 -15.797 -17.812 1 82.81 88 GLY A CA 1
ATOM 685 C C . GLY A 1 88 ? -15.859 -16.875 -17.062 1 82.81 88 GLY A C 1
ATOM 686 O O . GLY A 1 88 ? -15.953 -16.953 -15.828 1 82.81 88 GLY A O 1
ATOM 687 N N . LYS A 1 89 ? -15.133 -17.719 -17.797 1 88.12 89 LYS A N 1
ATOM 688 C CA . LYS A 1 89 ? -14.391 -18.781 -17.125 1 88.12 89 LYS A CA 1
ATOM 689 C C . LYS A 1 89 ? -13.086 -18.25 -16.531 1 88.12 89 LYS A C 1
ATOM 691 O O . LYS A 1 89 ? -12.375 -17.484 -17.172 1 88.12 89 LYS A O 1
ATOM 696 N N . PRO A 1 90 ? -12.789 -18.703 -15.375 1 92.62 90 PRO A N 1
ATOM 697 C CA . PRO A 1 90 ? -11.57 -18.188 -14.75 1 92.62 90 PRO A CA 1
ATOM 698 C C . PRO A 1 90 ? -10.297 -18.812 -15.312 1 92.62 90 PRO A C 1
ATOM 700 O O . PRO A 1 90 ? -10.312 -19.969 -15.742 1 92.62 90 PRO A O 1
ATOM 703 N N . TYR A 1 91 ? -9.273 -18.078 -15.359 1 94.81 91 TYR A N 1
ATOM 704 C CA . TYR A 1 91 ? -7.953 -18.594 -15.703 1 94.81 91 TYR A CA 1
ATOM 705 C C . TYR A 1 91 ? -6.867 -17.891 -14.883 1 94.81 91 TYR A C 1
ATOM 707 O O . TYR A 1 91 ? -7.074 -16.797 -14.375 1 94.81 91 TYR A O 1
ATOM 715 N N . MET A 1 92 ? -5.758 -18.594 -14.789 1 96.25 92 MET A N 1
ATOM 716 C CA . MET A 1 92 ? -4.566 -18.016 -14.156 1 96.25 92 MET A CA 1
ATOM 717 C C . MET A 1 92 ? -3.645 -17.406 -15.195 1 96.25 92 MET A C 1
ATOM 719 O O . MET A 1 92 ? -3.402 -17.984 -16.25 1 96.25 92 MET A O 1
ATOM 723 N N . ILE A 1 93 ? -3.273 -16.219 -14.906 1 96.69 93 ILE A N 1
ATOM 724 C CA . ILE A 1 93 ? -2.221 -15.594 -15.711 1 96.69 93 ILE A CA 1
ATOM 725 C C . ILE A 1 93 ? -0.868 -15.812 -15.031 1 96.69 93 ILE A C 1
ATOM 727 O O . ILE A 1 93 ? -0.632 -15.32 -13.93 1 96.69 93 ILE A O 1
ATOM 731 N N . MET A 1 94 ? -0.01 -16.547 -15.664 1 97.94 94 MET A N 1
ATOM 732 C CA . MET A 1 94 ? 1.319 -16.828 -15.133 1 97.94 94 MET A CA 1
ATOM 733 C C . MET A 1 94 ? 2.377 -15.977 -15.82 1 97.94 94 MET A C 1
ATOM 735 O O . MET 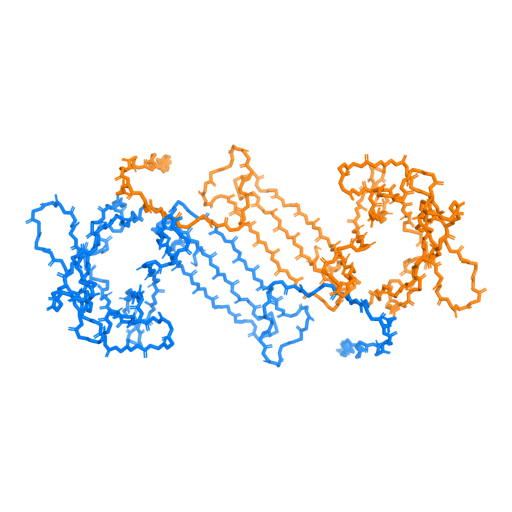A 1 94 ? 2.318 -15.766 -17.031 1 97.94 94 MET A O 1
ATOM 739 N N . ARG A 1 95 ? 3.305 -15.5 -15.016 1 98.31 95 ARG A N 1
ATOM 740 C CA . ARG A 1 95 ? 4.355 -14.625 -15.523 1 98.31 95 ARG A CA 1
ATOM 741 C C . ARG A 1 95 ? 5.734 -15.117 -15.109 1 98.31 95 ARG A C 1
ATOM 743 O O . ARG A 1 95 ? 5.961 -15.43 -13.938 1 98.31 95 ARG A O 1
ATOM 750 N N . ILE A 1 96 ? 6.656 -15.195 -16.031 1 98.06 96 ILE A N 1
ATOM 751 C CA . ILE A 1 96 ? 8.055 -15.547 -15.781 1 98.06 96 ILE A CA 1
ATOM 752 C C . ILE A 1 96 ? 8.969 -14.531 -16.469 1 98.06 96 ILE A C 1
ATOM 754 O O . ILE A 1 96 ? 8.531 -13.781 -17.344 1 98.06 96 ILE A O 1
ATOM 758 N N . PRO A 1 97 ? 10.242 -14.492 -16.062 1 96.75 97 PRO A N 1
ATOM 759 C CA . PRO A 1 97 ? 11.148 -13.5 -16.641 1 96.75 97 PRO A CA 1
ATOM 760 C C . PRO A 1 97 ? 11.25 -13.602 -18.172 1 96.75 97 PRO A C 1
ATOM 762 O O . PRO A 1 97 ? 11.297 -14.703 -18.719 1 96.75 97 PRO A O 1
ATOM 765 N N . ALA A 1 98 ? 11.391 -12.492 -18.797 1 96 98 ALA A N 1
ATOM 766 C CA . ALA A 1 98 ? 11.352 -12.406 -20.25 1 96 98 ALA A CA 1
ATOM 767 C C . ALA A 1 98 ? 12.547 -13.125 -20.875 1 96 98 ALA A C 1
ATOM 769 O O . ALA A 1 98 ? 12.492 -13.555 -22.031 1 96 98 ALA A O 1
ATOM 770 N N . VAL A 1 99 ? 13.586 -13.266 -20.125 1 91.69 99 VAL A N 1
ATOM 771 C CA . VAL A 1 99 ? 14.805 -13.891 -20.641 1 91.69 99 VAL A CA 1
ATOM 772 C C . VAL A 1 99 ? 14.516 -15.336 -21.031 1 91.69 99 VAL A C 1
ATOM 774 O O . VAL A 1 99 ? 15.234 -15.922 -21.844 1 91.69 99 VAL A O 1
ATOM 777 N N . VAL A 1 100 ? 13.383 -15.898 -20.5 1 94.56 100 VAL A N 1
ATOM 778 C CA . VAL A 1 100 ? 13.016 -17.281 -20.812 1 94.56 100 VAL A CA 1
ATOM 779 C C . VAL A 1 100 ? 12.508 -17.375 -22.25 1 94.56 100 VAL A C 1
ATOM 781 O O . VAL A 1 100 ? 12.828 -18.312 -22.969 1 94.56 100 VAL A O 1
ATOM 784 N N . GLY A 1 101 ? 11.672 -16.391 -22.609 1 93.19 101 GLY A N 1
ATOM 785 C CA . GLY A 1 101 ? 11.227 -16.312 -24 1 93.19 101 GLY A CA 1
ATOM 786 C C . GLY A 1 101 ? 9.867 -16.938 -24.234 1 93.19 101 GLY A C 1
ATOM 787 O O . GLY A 1 101 ? 9.273 -17.5 -23.312 1 93.19 101 GLY A O 1
ATOM 788 N N . ALA A 1 102 ? 9.406 -16.875 -25.547 1 94.19 102 ALA A N 1
ATOM 789 C CA . ALA A 1 102 ? 8.078 -17.359 -25.938 1 94.19 102 ALA A CA 1
ATOM 790 C C . ALA A 1 102 ? 8.102 -18.859 -26.234 1 94.19 102 ALA A C 1
ATOM 792 O O . ALA A 1 102 ? 9.164 -19.422 -26.516 1 94.19 102 ALA A O 1
ATOM 793 N N . ARG A 1 103 ? 6.941 -19.547 -26.109 1 95.44 103 ARG A N 1
ATOM 794 C CA . ARG A 1 103 ? 6.695 -20.938 -26.438 1 95.44 103 ARG A CA 1
ATOM 795 C C . ARG A 1 103 ? 7.5 -21.859 -25.516 1 95.44 103 ARG A C 1
ATOM 797 O O . ARG A 1 103 ? 7.891 -22.953 -25.922 1 95.44 103 ARG A O 1
ATOM 804 N N . GLN A 1 104 ? 7.852 -21.312 -24.344 1 95.75 104 GLN A N 1
ATOM 805 C CA . GLN A 1 104 ? 8.5 -22.141 -23.344 1 95.75 104 GLN A CA 1
ATOM 806 C C . GLN A 1 104 ? 7.484 -22.719 -22.359 1 95.75 104 GLN A C 1
ATOM 808 O O . GLN A 1 104 ? 6.453 -22.109 -22.094 1 95.75 104 GLN A O 1
ATOM 813 N N . GLU A 1 105 ? 7.758 -23.859 -21.828 1 97.12 105 GLU A N 1
ATOM 814 C CA . GLU A 1 105 ? 6.816 -24.578 -20.969 1 97.12 105 GLU A CA 1
ATOM 815 C C . GLU A 1 105 ? 6.969 -24.141 -19.5 1 97.12 105 GLU A C 1
ATOM 817 O O . GLU A 1 105 ? 8.086 -24.047 -19 1 97.12 105 GLU A O 1
ATOM 822 N N . ILE A 1 106 ? 5.867 -23.844 -18.922 1 98.38 106 ILE A N 1
ATOM 823 C CA . ILE A 1 106 ? 5.75 -23.797 -17.469 1 98.38 106 ILE A CA 1
ATOM 824 C C . ILE A 1 106 ? 5.039 -25.047 -16.969 1 98.38 106 ILE A C 1
ATOM 826 O O . ILE A 1 106 ? 3.939 -25.375 -17.422 1 98.38 106 ILE A O 1
ATOM 830 N N . ARG A 1 107 ? 5.688 -25.766 -16.062 1 98.5 107 ARG A N 1
ATOM 831 C CA . ARG A 1 107 ? 5.148 -27.016 -15.578 1 98.5 107 ARG A CA 1
ATOM 832 C C . ARG A 1 107 ? 4.723 -26.906 -14.117 1 98.5 107 ARG A C 1
ATOM 834 O O . ARG A 1 107 ? 5.469 -26.375 -13.289 1 98.5 107 ARG A O 1
ATOM 841 N N . LEU A 1 108 ? 3.523 -27.359 -13.891 1 98.44 108 LEU A N 1
ATOM 842 C CA . LEU A 1 108 ? 3.014 -27.453 -12.531 1 98.44 108 LEU A CA 1
ATOM 843 C C . LEU A 1 108 ? 2.838 -28.922 -12.117 1 98.44 108 LEU A C 1
ATOM 845 O O . LEU A 1 108 ? 2.002 -29.625 -12.68 1 98.44 108 LEU A O 1
ATOM 849 N N . ASP A 1 109 ? 3.674 -29.312 -11.133 1 98.25 109 ASP A N 1
ATOM 850 C CA . ASP A 1 109 ? 3.625 -30.672 -10.617 1 98.25 109 ASP A CA 1
ATOM 851 C C . ASP A 1 109 ? 3.057 -30.703 -9.195 1 98.25 109 ASP A C 1
ATOM 853 O O . ASP A 1 109 ? 3.676 -30.203 -8.266 1 98.25 109 ASP A O 1
ATOM 857 N N . PHE A 1 110 ? 1.909 -31.375 -9.062 1 97.19 110 PHE A N 1
ATOM 858 C CA . PHE A 1 110 ? 1.236 -31.359 -7.766 1 97.19 110 PHE A CA 1
ATOM 859 C C . PHE A 1 110 ? 1.663 -32.562 -6.926 1 97.19 110 PHE A C 1
ATOM 861 O O . PHE A 1 110 ? 1.254 -32.688 -5.773 1 97.19 110 PHE A O 1
ATOM 868 N N . GLY A 1 111 ? 2.467 -33.438 -7.488 1 95.25 111 GLY A N 1
ATOM 869 C CA . GLY A 1 111 ? 3.125 -34.5 -6.738 1 95.25 111 GLY A CA 1
ATOM 870 C C . GLY A 1 111 ? 2.17 -35.562 -6.262 1 95.25 111 GLY A C 1
ATOM 871 O O . GLY A 1 111 ? 2.451 -36.25 -5.281 1 95.25 111 GLY A O 1
ATOM 872 N N . ASP A 1 112 ? 1.019 -35.656 -6.852 1 95.25 112 ASP A N 1
ATOM 873 C CA . ASP A 1 112 ? 0.026 -36.625 -6.375 1 95.25 112 ASP A CA 1
ATOM 874 C C . ASP A 1 112 ? -0.141 -37.781 -7.363 1 95.25 112 ASP A C 1
ATOM 876 O O . ASP A 1 112 ? -1.088 -38.562 -7.258 1 95.25 112 ASP A O 1
ATOM 880 N N . GLY A 1 113 ? 0.627 -37.875 -8.32 1 95.69 113 GLY A N 1
ATOM 881 C CA . GLY A 1 113 ? 0.571 -38.938 -9.297 1 95.69 113 GLY A CA 1
ATOM 882 C C . GLY A 1 113 ? -0.223 -38.562 -10.539 1 95.69 113 GLY A C 1
ATOM 883 O O . GLY A 1 113 ? -0.198 -39.312 -11.539 1 95.69 113 GLY A O 1
ATOM 884 N N . THR A 1 114 ? -0.952 -37.469 -10.484 1 95.31 114 THR A N 1
ATOM 885 C CA . THR A 1 114 ? -1.664 -37 -11.672 1 95.31 114 THR A CA 1
ATOM 886 C C . THR A 1 114 ? -0.7 -36.375 -12.672 1 95.31 114 THR A C 1
ATOM 888 O O . THR A 1 114 ? 0.421 -36 -12.312 1 95.31 114 THR A O 1
ATOM 891 N N . PRO A 1 115 ? -1.109 -36.312 -13.898 1 96.62 115 PRO A N 1
ATOM 892 C CA . PRO A 1 115 ? -0.224 -35.719 -14.906 1 96.62 115 PRO A CA 1
ATOM 893 C C . PRO A 1 115 ? 0.148 -34.281 -14.578 1 96.62 115 PRO A C 1
ATOM 895 O O . PRO A 1 115 ? -0.681 -33.531 -14.062 1 96.62 115 PRO A O 1
ATOM 898 N N . ILE A 1 116 ? 1.361 -34 -14.914 1 97.69 116 ILE A N 1
ATOM 899 C CA . ILE A 1 116 ? 1.867 -32.656 -14.789 1 97.69 116 ILE A CA 1
ATOM 900 C C . ILE A 1 116 ? 1.066 -31.703 -15.695 1 97.69 116 ILE A C 1
ATOM 902 O O . ILE A 1 116 ? 0.736 -32.062 -16.828 1 97.69 116 ILE A O 1
ATOM 906 N N . ILE A 1 117 ? 0.698 -30.531 -15.195 1 97.56 117 ILE A N 1
ATOM 907 C CA . ILE A 1 117 ? 0.033 -29.516 -16 1 97.56 117 ILE A CA 1
ATOM 908 C C . ILE A 1 117 ? 1.076 -28.656 -16.719 1 97.56 117 ILE A C 1
ATOM 910 O O . ILE A 1 117 ? 1.995 -28.141 -16.078 1 97.56 117 ILE A O 1
ATOM 914 N N . VAL A 1 118 ? 0.941 -28.531 -18.016 1 97.62 118 VAL A N 1
ATOM 915 C CA . VAL A 1 118 ? 1.905 -27.781 -18.797 1 97.62 118 VAL A CA 1
ATOM 916 C C . VAL A 1 118 ? 1.2 -26.625 -19.516 1 97.62 118 VAL A C 1
ATOM 918 O O . VAL A 1 118 ? 0.125 -26.797 -20.078 1 97.62 118 VAL A O 1
ATOM 921 N N . SER A 1 119 ? 1.712 -25.438 -19.391 1 97.5 119 SER A N 1
ATOM 922 C CA . SER A 1 119 ? 1.28 -24.266 -20.141 1 97.5 119 SER A CA 1
ATOM 923 C C . SER A 1 119 ? 2.459 -23.594 -20.828 1 97.5 119 SER A C 1
ATOM 925 O O . SER A 1 119 ? 3.543 -23.484 -20.25 1 97.5 119 SER A O 1
ATOM 927 N N . LYS A 1 120 ? 2.25 -23.141 -22.047 1 97.75 120 LYS A N 1
ATOM 928 C CA . LYS A 1 120 ? 3.328 -22.484 -22.781 1 97.75 120 LYS A CA 1
ATOM 929 C C . LYS A 1 120 ? 3.184 -20.969 -22.734 1 97.75 120 LYS A C 1
ATOM 931 O O . LYS A 1 120 ? 2.068 -20.453 -22.797 1 97.75 120 LYS A O 1
ATOM 936 N N . THR A 1 121 ? 4.328 -20.297 -22.703 1 97.38 121 THR A N 1
ATOM 937 C CA . THR A 1 121 ? 4.301 -18.828 -22.766 1 97.38 121 THR A CA 1
ATOM 938 C C . THR A 1 121 ? 3.836 -18.359 -24.141 1 97.38 121 THR A C 1
ATOM 940 O O . THR A 1 121 ? 4.238 -18.938 -25.172 1 97.38 121 THR A O 1
ATOM 943 N N . HIS A 1 122 ? 2.945 -17.484 -24.203 1 92.81 122 HIS A N 1
ATOM 944 C CA . HIS A 1 122 ? 2.369 -16.969 -25.453 1 92.81 122 HIS A CA 1
ATOM 945 C C . HIS A 1 122 ? 3.217 -15.836 -26.016 1 92.81 122 HIS A C 1
ATOM 947 O O . HIS A 1 122 ? 3.424 -15.766 -27.234 1 92.81 122 HIS A O 1
ATOM 953 N N . GLY A 1 123 ? 3.666 -14.945 -25.172 1 92.25 123 GLY A N 1
ATOM 954 C CA . GLY A 1 123 ? 4.441 -13.766 -25.5 1 92.25 123 GLY A CA 1
ATOM 955 C C . GLY A 1 123 ? 5.027 -13.07 -24.297 1 92.25 123 GLY A C 1
ATOM 956 O O . GLY A 1 123 ? 4.777 -13.469 -23.156 1 92.25 123 GLY A O 1
ATOM 957 N N . CYS A 1 124 ? 5.953 -12.148 -24.719 1 94.38 124 CYS A N 1
ATOM 958 C CA . CYS A 1 124 ? 6.613 -11.414 -23.656 1 94.38 124 CYS A CA 1
ATOM 959 C C . CYS A 1 124 ? 6.25 -9.93 -23.703 1 94.38 124 CYS A C 1
ATOM 961 O O . CYS A 1 124 ? 6.09 -9.367 -24.781 1 94.38 124 CYS A O 1
ATOM 963 N N . GLU A 1 125 ? 5.816 -9.5 -22.625 1 90.31 125 GLU A N 1
ATOM 964 C CA . GLU A 1 125 ? 5.508 -8.078 -22.453 1 90.31 125 GLU A CA 1
ATOM 965 C C . GLU A 1 125 ? 6.414 -7.445 -21.391 1 90.31 125 GLU A C 1
ATOM 967 O O . GLU A 1 125 ? 6.262 -7.703 -20.203 1 90.31 125 GLU A O 1
ATOM 972 N N . GLY A 1 126 ? 7.387 -6.566 -21.906 1 91.62 126 GLY A N 1
ATOM 973 C CA . GLY A 1 126 ? 8.328 -5.977 -20.969 1 91.62 126 GLY A CA 1
ATOM 974 C C . GLY A 1 126 ? 9.289 -6.988 -20.375 1 91.62 126 GLY A C 1
ATOM 975 O O . GLY A 1 126 ? 9.984 -7.695 -21.109 1 91.62 126 GLY A O 1
ATOM 976 N N . ALA A 1 127 ? 9.195 -7.047 -18.938 1 94 127 ALA A N 1
ATOM 977 C CA . ALA A 1 127 ? 10.172 -7.871 -18.219 1 94 127 ALA A CA 1
ATOM 978 C C . ALA A 1 127 ? 9.641 -9.281 -18 1 94 127 ALA A C 1
ATOM 980 O O . ALA A 1 127 ? 10.289 -10.102 -17.344 1 94 127 ALA A O 1
ATOM 981 N N . VAL A 1 128 ? 8.391 -9.562 -18.641 1 97.38 128 VAL A N 1
ATOM 982 C CA . VAL A 1 128 ? 7.844 -10.875 -18.312 1 97.38 128 VAL A CA 1
ATOM 983 C C . VAL A 1 128 ? 7.277 -11.531 -19.578 1 97.38 128 VAL A C 1
ATOM 985 O O . VAL A 1 128 ? 6.883 -10.836 -20.516 1 97.38 128 VAL A O 1
ATOM 988 N N . CYS A 1 129 ? 7.305 -12.875 -19.625 1 98 129 CYS A N 1
ATOM 989 C CA . CYS A 1 129 ? 6.508 -13.68 -20.547 1 98 129 CYS A CA 1
ATOM 990 C C . CYS A 1 129 ? 5.254 -14.203 -19.859 1 98 129 CYS A C 1
ATOM 992 O O . CYS A 1 129 ? 5.25 -14.438 -18.656 1 98 129 CYS A O 1
ATOM 994 N N . ILE A 1 130 ? 4.219 -14.422 -20.719 1 97.81 130 ILE A N 1
ATOM 995 C CA . ILE A 1 130 ? 2.916 -14.711 -20.125 1 97.81 130 ILE A CA 1
ATOM 996 C C . ILE A 1 130 ? 2.412 -16.062 -20.625 1 97.81 130 ILE A C 1
ATOM 998 O O . ILE A 1 130 ? 2.539 -16.391 -21.812 1 97.81 130 ILE A O 1
ATOM 1002 N N . ALA A 1 131 ? 1.911 -16.844 -19.688 1 97.56 131 ALA A N 1
ATOM 1003 C CA . ALA A 1 131 ? 1.167 -18.062 -19.984 1 97.56 131 ALA A CA 1
ATOM 1004 C C . ALA A 1 131 ? -0.192 -18.062 -19.297 1 97.56 131 ALA A C 1
ATOM 1006 O O . ALA A 1 131 ? -0.363 -17.438 -18.25 1 97.56 131 ALA A O 1
ATOM 1007 N N . TYR A 1 132 ? -1.097 -18.766 -19.891 1 95.94 132 TYR A N 1
ATOM 1008 C CA . TYR A 1 132 ? -2.445 -18.844 -19.344 1 95.94 132 TYR A CA 1
ATOM 1009 C C . TYR A 1 132 ? -2.77 -20.266 -18.906 1 95.94 132 TYR A C 1
ATOM 1011 O O . TYR A 1 132 ? -2.436 -21.234 -19.609 1 95.94 132 TYR A O 1
ATOM 1019 N N . LEU A 1 133 ? -3.33 -20.375 -17.781 1 96.38 133 LEU A N 1
ATOM 1020 C CA . LEU A 1 133 ? -3.748 -21.672 -17.25 1 96.38 133 LEU A CA 1
ATOM 1021 C C . LEU A 1 133 ? -5.234 -21.672 -16.906 1 96.38 133 LEU A C 1
ATOM 1023 O O . LEU A 1 133 ? -5.641 -21.078 -15.906 1 96.38 133 LEU A O 1
ATOM 1027 N N . PRO A 1 134 ? -6.102 -22.297 -17.688 1 95.31 134 PRO A N 1
ATOM 1028 C CA . PRO A 1 134 ? -7.516 -22.375 -17.312 1 95.31 134 PRO A CA 1
ATOM 1029 C C . PRO A 1 134 ? -7.738 -23.047 -15.961 1 95.31 134 PRO A C 1
ATOM 1031 O O . PRO A 1 134 ? -7.031 -24 -15.617 1 95.31 134 PRO A O 1
ATOM 1034 N N . VAL A 1 135 ? -8.695 -22.484 -15.305 1 95.62 135 VAL A N 1
ATOM 1035 C CA . VAL A 1 135 ? -9.039 -23.078 -14.016 1 95.62 135 VAL A CA 1
ATOM 1036 C C . VAL A 1 135 ? -10.172 -24.094 -14.195 1 95.62 135 VAL A C 1
ATOM 1038 O O . VAL A 1 135 ? -11.344 -23.766 -14.016 1 95.62 135 VAL A O 1
ATOM 1041 N N . GLY A 1 136 ? -9.812 -25.297 -14.469 1 94.12 136 GLY A N 1
ATOM 1042 C CA . GLY A 1 136 ? -10.773 -26.391 -14.555 1 94.12 136 GLY A CA 1
ATOM 1043 C C . GLY A 1 136 ? -11.039 -27.062 -13.219 1 94.12 136 GLY A C 1
ATOM 1044 O O . GLY A 1 136 ? -10.547 -26.609 -12.18 1 94.12 136 GLY A O 1
ATOM 1045 N N . PRO A 1 137 ? -11.812 -28.141 -13.266 1 95.25 137 PRO A N 1
ATOM 1046 C CA . PRO A 1 137 ? -12.203 -28.844 -12.039 1 95.25 137 PRO A CA 1
ATOM 1047 C C . PRO A 1 137 ? -11 -29.312 -11.227 1 95.25 137 PRO A C 1
ATOM 1049 O O . PRO A 1 137 ? -11.008 -29.234 -10 1 95.25 137 PRO A O 1
ATOM 1052 N N . ARG A 1 138 ? -9.992 -29.828 -11.922 1 95.88 138 ARG A N 1
ATOM 1053 C CA . ARG A 1 138 ? -8.805 -30.328 -11.234 1 95.88 138 ARG A CA 1
ATOM 1054 C C . ARG A 1 138 ? -8.094 -29.219 -10.477 1 95.88 138 ARG A C 1
ATOM 1056 O O . ARG A 1 138 ? -7.754 -29.375 -9.305 1 95.88 138 ARG A O 1
ATOM 1063 N N . LEU A 1 139 ? -7.855 -28.109 -11.141 1 96.25 139 LEU A N 1
ATOM 1064 C CA . LEU A 1 139 ? -7.168 -27 -10.508 1 96.25 139 LEU A CA 1
ATOM 1065 C C . LEU A 1 139 ? -8.008 -26.406 -9.375 1 96.25 139 LEU A C 1
ATOM 1067 O O . LEU A 1 139 ? -7.477 -26.016 -8.336 1 96.25 139 LEU A O 1
ATOM 1071 N N . ARG A 1 140 ? -9.32 -26.375 -9.555 1 96.31 140 ARG A N 1
ATOM 1072 C CA . ARG A 1 140 ? -10.211 -25.891 -8.5 1 96.31 140 ARG A CA 1
ATOM 1073 C C . ARG A 1 140 ? -10.078 -26.75 -7.242 1 96.31 140 ARG A C 1
ATOM 1075 O O . ARG A 1 140 ? -10.055 -26.219 -6.129 1 96.31 140 ARG A O 1
ATOM 1082 N N . ALA A 1 141 ? -9.992 -28.016 -7.445 1 97.06 141 ALA A N 1
ATOM 1083 C CA . ALA A 1 141 ? -9.836 -28.922 -6.316 1 97.06 141 ALA A CA 1
ATOM 1084 C C . ALA A 1 141 ? -8.516 -28.688 -5.594 1 97.06 141 ALA A C 1
ATOM 1086 O O . ALA A 1 141 ? -8.461 -28.688 -4.359 1 97.06 141 ALA A O 1
ATOM 1087 N N . TYR A 1 142 ? -7.422 -28.453 -6.344 1 97.38 142 TYR A N 1
ATOM 1088 C CA . TYR A 1 142 ? -6.117 -28.172 -5.754 1 97.38 142 TYR A CA 1
ATOM 1089 C C . TYR A 1 142 ? -6.137 -26.859 -4.969 1 97.38 142 TYR A C 1
ATOM 1091 O O . TYR A 1 142 ? -5.512 -26.766 -3.912 1 97.38 142 TYR A O 1
ATOM 1099 N N . ILE A 1 143 ? -6.848 -25.859 -5.523 1 96.5 143 ILE A N 1
ATOM 1100 C CA . ILE A 1 143 ? -6.977 -24.562 -4.871 1 96.5 143 ILE A CA 1
ATOM 1101 C C . ILE A 1 143 ? -7.723 -24.734 -3.549 1 96.5 143 ILE A C 1
ATOM 1103 O O . ILE A 1 143 ? -7.289 -24.203 -2.516 1 96.5 143 ILE A O 1
ATOM 1107 N N . ALA A 1 144 ? -8.805 -25.469 -3.578 1 96.25 144 ALA A N 1
ATOM 1108 C CA . ALA A 1 144 ? -9.617 -25.703 -2.385 1 96.25 144 ALA A CA 1
ATOM 1109 C C . ALA A 1 144 ? -8.805 -26.406 -1.302 1 96.25 144 ALA A C 1
ATOM 1111 O O . ALA A 1 144 ? -8.961 -26.109 -0.113 1 96.25 144 ALA A O 1
ATOM 1112 N N . LYS A 1 145 ? -7.867 -27.297 -1.712 1 95.62 145 LYS A N 1
ATOM 1113 C CA . LYS A 1 145 ? -7.07 -28.094 -0.792 1 95.62 145 LYS A CA 1
ATOM 1114 C C . LYS A 1 145 ? -5.852 -27.328 -0.298 1 95.62 145 LYS A C 1
ATOM 1116 O O . LYS A 1 145 ? -5.195 -27.734 0.663 1 95.62 145 LYS A O 1
ATOM 1121 N N . GLY A 1 146 ? -5.562 -26.266 -0.948 1 96.62 146 GLY A N 1
ATOM 1122 C CA . GLY A 1 146 ? -4.336 -25.547 -0.625 1 96.62 146 GLY A CA 1
ATOM 1123 C C . GLY A 1 146 ? -3.084 -26.312 -0.992 1 96.62 146 GLY A C 1
ATOM 1124 O O . GLY A 1 146 ? -2.123 -26.359 -0.22 1 96.62 146 GLY A O 1
ATOM 1125 N N . SER A 1 147 ? -3.104 -26.953 -2.166 1 97.12 147 SER A N 1
ATOM 1126 C CA . SER A 1 147 ? -1.983 -27.781 -2.611 1 97.12 147 SER A CA 1
ATOM 1127 C C . SER A 1 147 ? -0.741 -26.922 -2.861 1 97.12 147 SER A C 1
ATOM 1129 O O . SER A 1 147 ? -0.818 -25.703 -2.896 1 97.12 147 SER A O 1
ATOM 1131 N N . VAL A 1 148 ? 0.419 -27.625 -2.922 1 97.56 148 VAL A N 1
ATOM 1132 C CA . VAL A 1 148 ? 1.698 -26.938 -3.107 1 97.56 148 VAL A CA 1
ATOM 1133 C C . VAL A 1 148 ? 2.379 -27.453 -4.375 1 97.56 148 VAL A C 1
ATOM 1135 O O . VAL A 1 148 ? 3.264 -28.312 -4.305 1 97.56 148 VAL A O 1
ATOM 1138 N N . PRO A 1 149 ? 1.98 -26.922 -5.484 1 98 149 PRO A N 1
ATOM 1139 C CA . PRO A 1 149 ? 2.619 -27.406 -6.715 1 98 149 PRO A CA 1
ATOM 1140 C C . PRO A 1 149 ? 4.082 -26.984 -6.82 1 98 149 PRO A C 1
ATOM 1142 O O . PRO A 1 149 ? 4.453 -25.891 -6.355 1 98 149 PRO A O 1
ATOM 1145 N N . LYS A 1 150 ? 4.855 -27.859 -7.406 1 98.06 150 LYS A N 1
ATOM 1146 C CA . LYS A 1 150 ? 6.188 -27.5 -7.891 1 98.06 150 LYS A CA 1
ATOM 1147 C C . LYS A 1 150 ? 6.117 -26.859 -9.273 1 98.06 150 LYS A C 1
ATOM 1149 O O . LYS A 1 150 ? 5.578 -27.453 -10.211 1 98.06 150 LYS A O 1
ATOM 1154 N N . VAL A 1 151 ? 6.613 -25.609 -9.367 1 98.56 151 VAL A N 1
ATOM 1155 C CA . VAL A 1 151 ? 6.664 -24.891 -10.633 1 98.56 151 VAL A CA 1
ATOM 1156 C C . VAL A 1 151 ? 8.055 -25.016 -11.242 1 98.56 151 VAL A C 1
ATOM 1158 O O . VAL A 1 151 ? 9.062 -24.891 -10.547 1 98.56 151 VAL A O 1
ATOM 1161 N N . SER A 1 152 ? 8.094 -25.281 -12.547 1 98.19 152 SER A N 1
ATOM 1162 C CA . SER A 1 152 ? 9.398 -25.344 -13.203 1 98.19 152 SER A CA 1
ATOM 1163 C C . SER A 1 152 ? 9.328 -24.797 -14.625 1 98.19 152 SER A C 1
ATOM 1165 O O . SER A 1 152 ? 8.281 -24.906 -15.281 1 98.19 152 SER A O 1
ATOM 1167 N N . TYR A 1 153 ? 10.398 -24.188 -15.039 1 97.94 153 TYR A N 1
ATOM 1168 C CA . TYR A 1 153 ? 10.555 -23.734 -16.422 1 97.94 153 TYR A CA 1
ATOM 1169 C C . TYR A 1 153 ? 12.023 -23.656 -16.812 1 97.94 153 TYR A C 1
ATOM 1171 O O . TYR A 1 153 ? 12.898 -23.578 -15.938 1 97.94 153 TYR A O 1
ATOM 1179 N N . PRO A 1 154 ? 12.273 -23.75 -18.125 1 96 154 PRO A N 1
ATOM 1180 C CA . PRO A 1 154 ? 13.672 -23.734 -18.562 1 96 154 PRO A CA 1
ATOM 1181 C C . PRO A 1 154 ? 14.258 -22.328 -18.578 1 96 154 PRO A C 1
ATOM 1183 O O . PRO A 1 154 ? 13.586 -21.375 -19 1 96 154 PRO A O 1
ATOM 1186 N N . VAL A 1 155 ? 15.391 -22.109 -18.047 1 93.31 155 VAL A N 1
ATOM 1187 C CA . VAL A 1 155 ? 16.156 -20.875 -18.125 1 93.31 155 VAL A CA 1
ATOM 1188 C C . VAL A 1 155 ? 17.344 -21.047 -19.062 1 93.31 155 VAL A C 1
ATOM 1190 O O . VAL A 1 155 ? 18.188 -21.922 -18.844 1 93.31 155 VAL A O 1
ATOM 1193 N N . PRO A 1 156 ? 17.297 -20.219 -20.062 1 88.44 156 PRO A N 1
ATOM 1194 C CA . PRO A 1 156 ? 18.391 -20.375 -21.031 1 88.44 156 PRO A CA 1
ATOM 1195 C C . PRO A 1 156 ? 19.75 -20.031 -20.438 1 88.44 156 PRO A C 1
ATOM 1197 O O . PRO A 1 156 ? 19.859 -19.109 -19.641 1 88.44 156 PRO A O 1
ATOM 1200 N N . ASP A 1 157 ? 20.719 -20.891 -20.688 1 84.06 157 ASP A N 1
ATOM 1201 C CA . ASP A 1 157 ? 22.125 -20.609 -20.438 1 84.06 157 ASP A CA 1
ATOM 1202 C C . ASP A 1 157 ? 22.859 -20.281 -21.75 1 84.06 157 ASP A C 1
ATOM 1204 O O . ASP A 1 157 ? 23.188 -21.172 -22.516 1 84.06 157 ASP A O 1
ATOM 1208 N N . ILE A 1 158 ? 23.125 -19.078 -21.938 1 73.81 158 ILE A N 1
ATOM 1209 C CA . ILE A 1 158 ? 23.719 -18.625 -23.188 1 73.81 158 ILE A CA 1
ATOM 1210 C C . ILE A 1 158 ? 25.141 -19.188 -23.328 1 73.81 158 ILE A C 1
ATOM 1212 O O . ILE A 1 158 ? 25.578 -19.484 -24.438 1 73.81 158 ILE A O 1
ATOM 1216 N N . ARG A 1 159 ? 25.812 -19.266 -22.219 1 75.56 159 ARG A N 1
ATOM 1217 C CA . ARG A 1 159 ? 27.188 -19.719 -22.297 1 75.56 159 ARG A CA 1
ATOM 1218 C C . ARG A 1 159 ? 27.266 -21.172 -22.75 1 75.56 159 ARG A C 1
ATOM 1220 O O . ARG A 1 159 ? 28.172 -21.547 -23.5 1 75.56 159 ARG A O 1
ATOM 1227 N N . ARG A 1 160 ? 26.266 -22.031 -22.375 1 74.19 160 ARG A N 1
ATOM 1228 C CA . ARG A 1 160 ? 26.344 -23.469 -22.594 1 74.19 160 ARG A CA 1
ATOM 1229 C C . ARG A 1 160 ? 25.453 -23.906 -23.766 1 74.19 160 ARG A C 1
ATOM 1231 O O . ARG A 1 160 ? 25.562 -25.031 -24.25 1 74.19 160 ARG A O 1
ATOM 1238 N N . GLY A 1 161 ? 24.688 -23.031 -24.188 1 73.81 161 GLY A N 1
ATOM 1239 C CA . GLY A 1 161 ? 23.75 -23.391 -25.25 1 73.81 161 GLY A CA 1
ATOM 1240 C C . GLY A 1 161 ? 22.688 -24.375 -24.797 1 73.81 161 GLY A C 1
ATOM 1241 O O . GLY A 1 161 ? 22.156 -25.125 -25.609 1 73.81 161 GLY A O 1
ATOM 1242 N N . SER A 1 162 ? 22.578 -24.672 -23.547 1 80.94 162 SER A N 1
ATOM 1243 C CA . SER A 1 162 ? 21.578 -25.547 -22.938 1 80.94 162 SER A CA 1
ATOM 1244 C C . SER A 1 162 ? 20.672 -24.797 -21.984 1 80.94 162 SER A C 1
ATOM 1246 O O . SER A 1 162 ? 20.797 -23.578 -21.844 1 80.94 162 SER A O 1
ATOM 1248 N N . ALA A 1 163 ? 19.516 -25.359 -21.656 1 83.75 163 ALA A N 1
ATOM 1249 C CA . ALA A 1 163 ? 18.625 -24.75 -20.656 1 83.75 163 ALA A CA 1
ATOM 1250 C C . ALA A 1 163 ? 18.594 -25.562 -19.375 1 83.75 163 ALA A C 1
ATOM 1252 O O . ALA A 1 163 ? 18.625 -26.797 -19.406 1 83.75 163 ALA A O 1
ATOM 1253 N N . ASP A 1 164 ? 18.781 -24.812 -18.25 1 90.88 164 ASP A N 1
ATOM 1254 C CA . ASP A 1 164 ? 18.594 -25.422 -16.938 1 90.88 164 ASP A CA 1
ATOM 1255 C C . ASP A 1 164 ? 17.188 -25.156 -16.406 1 90.88 164 ASP A C 1
ATOM 1257 O O . ASP A 1 164 ? 16.625 -24.078 -16.641 1 90.88 164 ASP A O 1
ATOM 1261 N N . TRP A 1 165 ? 16.656 -26.156 -15.812 1 93.81 165 TRP A N 1
ATOM 1262 C CA . TRP A 1 165 ? 15.305 -25.969 -15.281 1 93.81 165 TRP A CA 1
ATOM 1263 C C . TRP A 1 165 ? 15.352 -25.344 -13.898 1 93.81 165 TRP A C 1
ATOM 1265 O O . TRP A 1 165 ? 16.109 -25.766 -13.031 1 93.81 165 TRP A O 1
ATOM 1275 N N . LEU A 1 166 ? 14.664 -24.281 -13.828 1 95.62 166 LEU A N 1
ATOM 1276 C CA . LEU A 1 166 ? 14.414 -23.688 -12.523 1 95.62 166 LEU A CA 1
ATOM 1277 C C . LEU A 1 166 ? 13.172 -24.297 -11.867 1 95.62 166 LEU A C 1
ATOM 1279 O O . LEU A 1 166 ? 12.156 -24.5 -12.539 1 95.62 166 LEU A O 1
ATOM 1283 N N . MET A 1 167 ? 13.297 -24.641 -10.531 1 96.81 167 MET A N 1
ATOM 1284 C CA . MET A 1 167 ? 12.188 -25.281 -9.828 1 96.81 167 MET A CA 1
ATOM 1285 C C . MET A 1 167 ? 11.969 -24.641 -8.461 1 96.81 167 MET A C 1
ATOM 1287 O O . MET A 1 167 ? 12.922 -24.359 -7.742 1 96.81 167 MET A O 1
ATOM 1291 N N . PHE A 1 168 ? 10.727 -24.422 -8.141 1 97.75 168 PHE A N 1
ATOM 1292 C CA . PHE A 1 168 ? 10.328 -23.891 -6.836 1 97.75 168 PHE A CA 1
ATOM 1293 C C . PHE A 1 168 ? 8.875 -24.234 -6.539 1 97.75 168 PHE A C 1
ATOM 1295 O O . PHE A 1 168 ? 8.164 -24.75 -7.402 1 97.75 168 PHE A O 1
ATOM 1302 N N . TYR A 1 169 ? 8.484 -23.922 -5.309 1 98.06 169 TYR A N 1
ATOM 1303 C CA . TYR A 1 169 ? 7.113 -24.234 -4.914 1 98.06 169 TYR A CA 1
ATOM 1304 C C . TYR A 1 169 ? 6.254 -22.984 -4.867 1 98.06 169 TYR A C 1
ATOM 1306 O O . TYR A 1 169 ? 6.73 -21.922 -4.48 1 98.06 169 TYR A O 1
ATOM 1314 N N . ALA A 1 170 ? 5.004 -23.141 -5.281 1 98.06 170 ALA A N 1
ATOM 1315 C CA . ALA A 1 170 ? 4.008 -22.078 -5.223 1 98.06 170 ALA A CA 1
ATOM 1316 C C . ALA A 1 170 ? 2.762 -22.531 -4.469 1 98.06 170 ALA A C 1
ATOM 1318 O O . ALA A 1 170 ? 1.79 -22.984 -5.074 1 98.06 170 ALA A O 1
ATOM 1319 N N . PRO A 1 171 ? 2.795 -22.328 -3.146 1 97.75 171 PRO A N 1
ATOM 1320 C CA . PRO A 1 171 ? 1.687 -22.844 -2.342 1 97.75 171 PRO A CA 1
ATOM 1321 C C . PRO A 1 171 ? 0.361 -22.141 -2.648 1 97.75 171 PRO A C 1
ATOM 1323 O O . PRO A 1 171 ? 0.32 -20.922 -2.797 1 97.75 171 PRO A O 1
ATOM 1326 N N . LEU A 1 172 ? -0.738 -22.922 -2.686 1 97.44 172 LEU A N 1
ATOM 1327 C CA . LEU A 1 172 ? -2.039 -22.391 -3.078 1 97.44 172 LEU A CA 1
ATOM 1328 C C . LEU A 1 172 ? -2.865 -22.016 -1.852 1 97.44 172 LEU A C 1
ATOM 1330 O O . LEU A 1 172 ? -3.926 -21.406 -1.978 1 97.44 172 LEU A O 1
ATOM 1334 N N . SER A 1 173 ? -2.289 -22.359 -0.637 1 96 173 SER A N 1
ATOM 1335 C CA . SER A 1 173 ? -3.023 -21.984 0.564 1 96 173 SER A CA 1
ATOM 1336 C C . SER A 1 173 ? -3.271 -20.484 0.605 1 96 173 SER A C 1
ATOM 1338 O O . SER A 1 173 ? -2.389 -19.688 0.263 1 96 173 SER A O 1
ATOM 1340 N N . GLY A 1 174 ? -4.555 -20.109 0.958 1 95.5 174 GLY A N 1
ATOM 1341 C CA . GLY A 1 174 ? -4.953 -18.703 1.042 1 95.5 174 GLY A CA 1
ATOM 1342 C C . GLY A 1 174 ? -5.758 -18.234 -0.16 1 95.5 174 GLY A C 1
ATOM 1343 O O . GLY A 1 174 ? -6.52 -17.281 -0.068 1 95.5 174 GLY A O 1
ATOM 1344 N N . LEU A 1 175 ? -5.539 -18.875 -1.286 1 96.5 175 LEU A N 1
ATOM 1345 C CA . LEU A 1 175 ? -6.172 -18.422 -2.521 1 96.5 175 LEU A CA 1
ATOM 1346 C C . LEU A 1 175 ? -7.688 -18.547 -2.434 1 96.5 175 LEU A C 1
ATOM 1348 O O . LEU A 1 175 ? -8.414 -17.625 -2.811 1 96.5 175 LEU A O 1
ATOM 1352 N N . ALA A 1 176 ? -8.148 -19.672 -1.939 1 95.38 176 ALA A N 1
ATOM 1353 C CA . ALA A 1 176 ? -9.586 -19.891 -1.833 1 95.38 176 ALA A CA 1
ATOM 1354 C C . ALA A 1 176 ? -10.234 -18.812 -0.958 1 95.38 176 ALA A C 1
ATOM 1356 O O . ALA A 1 176 ? -11.289 -18.281 -1.303 1 95.38 176 ALA A O 1
ATOM 1357 N N . HIS A 1 177 ? -9.617 -18.469 0.123 1 94.94 177 HIS A N 1
ATOM 1358 C CA . HIS A 1 177 ? -10.141 -17.453 1.025 1 94.94 177 HIS A CA 1
ATOM 1359 C C . HIS A 1 177 ? -10.07 -16.062 0.395 1 94.94 177 HIS A C 1
ATOM 1361 O O . HIS A 1 177 ? -10.977 -15.25 0.579 1 94.94 177 HIS A O 1
ATOM 1367 N N . ALA A 1 178 ? -8.992 -15.82 -0.27 1 95.94 178 ALA A N 1
ATOM 1368 C CA . ALA A 1 178 ? -8.859 -14.547 -0.962 1 95.94 178 ALA A CA 1
ATOM 1369 C C . ALA A 1 178 ? -9.961 -14.367 -2 1 95.94 178 ALA A C 1
ATOM 1371 O O . ALA A 1 178 ? -10.539 -13.281 -2.123 1 95.94 178 ALA A O 1
ATOM 1372 N N . LEU A 1 179 ? -10.242 -15.461 -2.684 1 94.19 179 LEU A N 1
ATOM 1373 C CA . LEU A 1 179 ? -11.289 -15.43 -3.695 1 94.19 179 LEU A CA 1
ATOM 1374 C C . LEU A 1 179 ? -12.656 -15.172 -3.061 1 94.19 179 LEU A C 1
ATOM 1376 O O . LEU A 1 179 ? -13.477 -14.445 -3.617 1 94.19 179 LEU A O 1
ATOM 1380 N N . ALA A 1 180 ? -12.844 -15.672 -1.925 1 93.12 180 ALA A N 1
ATOM 1381 C CA . ALA A 1 180 ? -14.117 -15.523 -1.231 1 93.12 180 ALA A CA 1
ATOM 1382 C C . ALA A 1 180 ? -14.305 -14.102 -0.72 1 93.12 180 ALA A C 1
ATOM 1384 O O . ALA A 1 180 ? -15.414 -13.695 -0.381 1 93.12 180 ALA A O 1
ATOM 1385 N N . ALA A 1 181 ? -13.219 -13.406 -0.613 1 91.69 181 ALA A N 1
ATOM 1386 C CA . ALA A 1 181 ? -13.266 -12.055 -0.057 1 91.69 181 ALA A CA 1
ATOM 1387 C C . ALA A 1 181 ? -13.633 -11.031 -1.126 1 91.69 181 ALA A C 1
ATOM 1389 O O . ALA A 1 181 ? -13.797 -9.852 -0.829 1 91.69 181 ALA A O 1
ATOM 1390 N N . ILE A 1 182 ? -13.633 -11.391 -2.375 1 87.31 182 ILE A N 1
ATOM 1391 C CA . ILE A 1 182 ? -14.008 -10.5 -3.467 1 87.31 182 ILE A CA 1
ATOM 1392 C C . ILE A 1 182 ? -15.531 -10.469 -3.611 1 87.31 182 ILE A C 1
ATOM 1394 O O . ILE A 1 182 ? -16.188 -11.5 -3.49 1 87.31 182 ILE A O 1
ATOM 1398 N N . MET B 1 1 ? -28.719 -26.703 14.031 1 31.94 1 MET B N 1
ATOM 1399 C CA . MET B 1 1 ? -27.391 -27.281 14.258 1 31.94 1 MET B CA 1
ATOM 1400 C C . MET B 1 1 ? -26.312 -26.438 13.617 1 31.94 1 MET B C 1
ATOM 1402 O O . MET B 1 1 ? -26.281 -26.266 12.398 1 31.94 1 MET B O 1
ATOM 1406 N N . ARG B 1 2 ? -25.734 -25.484 14.445 1 33.25 2 ARG B N 1
ATOM 1407 C CA . ARG B 1 2 ? -24.781 -24.469 14.016 1 33.25 2 ARG B CA 1
ATOM 1408 C C . ARG B 1 2 ? -23.5 -25.094 13.492 1 33.25 2 ARG B C 1
ATOM 1410 O O . ARG B 1 2 ? -22.859 -25.891 14.188 1 33.25 2 ARG B O 1
ATOM 1417 N N . LYS B 1 3 ? -23.375 -25.25 12.188 1 38.34 3 LYS B N 1
ATOM 1418 C CA . LYS B 1 3 ? -22.141 -25.703 11.539 1 38.34 3 LYS B CA 1
ATOM 1419 C C . LYS B 1 3 ? -20.922 -25 12.125 1 38.34 3 LYS B C 1
ATOM 1421 O O . LYS B 1 3 ? -20.875 -23.766 12.164 1 38.34 3 LYS B O 1
ATOM 1426 N N . ASN B 1 4 ? -20.172 -25.547 12.992 1 34.28 4 ASN B N 1
ATOM 1427 C CA . ASN B 1 4 ? -18.891 -25.141 13.531 1 34.28 4 ASN B CA 1
ATOM 1428 C C . ASN B 1 4 ? -17.875 -24.844 12.422 1 34.28 4 ASN B C 1
ATOM 1430 O O . ASN B 1 4 ? -17.5 -25.734 11.664 1 34.28 4 ASN B O 1
ATOM 1434 N N . LYS B 1 5 ? -17.859 -23.656 11.859 1 39.94 5 LYS B N 1
ATOM 1435 C CA . LYS B 1 5 ? -16.844 -23.266 10.891 1 39.94 5 LYS B CA 1
ATOM 1436 C C . LYS B 1 5 ? -15.445 -23.656 11.375 1 39.94 5 LYS B C 1
ATOM 1438 O O . LYS B 1 5 ? -15 -23.203 12.43 1 39.94 5 LYS B O 1
ATOM 1443 N N . GLN B 1 6 ? -14.984 -24.875 10.977 1 36.09 6 GLN B N 1
ATOM 1444 C CA . GLN B 1 6 ? -13.648 -25.391 11.289 1 36.09 6 GLN B CA 1
ATOM 1445 C C . GLN B 1 6 ? -12.594 -24.281 11.148 1 36.09 6 GLN B C 1
ATOM 1447 O O . GLN B 1 6 ? -12.68 -23.453 10.25 1 36.09 6 GLN B O 1
ATOM 1452 N N . PRO B 1 7 ? -11.836 -24.031 12.172 1 41.22 7 PRO B N 1
ATOM 1453 C CA . PRO B 1 7 ? -10.727 -23.094 12.039 1 41.22 7 PRO B CA 1
ATOM 1454 C C . PRO B 1 7 ? -9.914 -23.312 10.766 1 41.22 7 PRO B C 1
ATOM 1456 O O . PRO B 1 7 ? -9.828 -24.438 10.266 1 41.22 7 PRO B O 1
ATOM 1459 N N . PRO B 1 8 ? -9.75 -22.312 9.914 1 43.34 8 PRO B N 1
ATOM 1460 C CA . PRO B 1 8 ? -8.945 -22.562 8.711 1 43.34 8 PRO B CA 1
ATOM 1461 C C . PRO B 1 8 ? -7.73 -23.438 8.992 1 43.34 8 PRO B C 1
ATOM 1463 O O . PRO B 1 8 ? -7.133 -23.359 10.062 1 43.34 8 PRO B O 1
ATOM 1466 N N . ALA B 1 9 ? -7.613 -24.609 8.438 1 44.03 9 ALA B N 1
ATOM 1467 C CA . ALA B 1 9 ? -6.5 -25.547 8.578 1 44.03 9 ALA B CA 1
ATOM 1468 C C . ALA B 1 9 ? -5.164 -24.812 8.594 1 44.03 9 ALA B C 1
ATOM 1470 O O . ALA B 1 9 ? -5.023 -23.75 7.969 1 44.03 9 ALA B O 1
ATOM 1471 N N . PRO B 1 10 ? -4.348 -25.078 9.664 1 44.66 10 PRO B N 1
ATOM 1472 C CA . PRO B 1 10 ? -3.018 -24.469 9.711 1 44.66 10 PRO B CA 1
ATOM 1473 C C . PRO B 1 10 ? -2.303 -24.5 8.359 1 44.66 10 PRO B C 1
ATOM 1475 O O . PRO B 1 10 ? -2.568 -25.391 7.547 1 44.66 10 PRO B O 1
ATOM 1478 N N . PRO B 1 11 ? -1.789 -23.391 7.879 1 50.03 11 PRO B N 1
ATOM 1479 C CA . PRO B 1 11 ? -1.072 -23.438 6.605 1 50.03 11 PRO B CA 1
ATOM 1480 C C . PRO B 1 11 ? -0.187 -24.672 6.469 1 50.03 11 PRO B C 1
ATOM 1482 O O . PRO B 1 11 ? 0.517 -25.047 7.414 1 50.03 11 PRO B O 1
ATOM 1485 N N . SER B 1 12 ? -0.641 -25.719 5.812 1 54.56 12 SER B N 1
ATOM 1486 C CA . SER B 1 12 ? 0.254 -26.828 5.535 1 54.56 12 SER B CA 1
ATOM 1487 C C . SER B 1 12 ? 1.688 -26.359 5.328 1 54.56 12 SER B C 1
ATOM 1489 O O . SER B 1 12 ? 1.936 -25.453 4.531 1 54.56 12 SER B O 1
ATOM 1491 N N . VAL B 1 13 ? 2.52 -26.594 6.359 1 65.44 13 VAL B N 1
ATOM 1492 C CA . VAL B 1 13 ? 3.934 -26.219 6.402 1 65.44 13 VAL B CA 1
ATOM 1493 C C . VAL B 1 13 ? 4.664 -26.859 5.223 1 65.44 13 VAL B C 1
ATOM 1495 O O . VAL B 1 13 ? 4.57 -28.062 5.004 1 65.44 13 VAL B O 1
ATOM 1498 N N . TYR B 1 14 ? 4.73 -26.234 4.094 1 81.06 14 TYR B N 1
ATOM 1499 C CA . TYR B 1 14 ? 5.594 -26.719 3.021 1 81.06 14 TYR B CA 1
ATOM 1500 C C . TYR B 1 14 ? 7 -26.156 3.152 1 81.06 14 TYR B C 1
ATOM 1502 O O . TYR B 1 14 ? 7.219 -25.188 3.891 1 81.06 14 TYR B O 1
ATOM 1510 N N . THR B 1 15 ? 7.973 -26.969 2.721 1 87.44 15 THR B N 1
ATOM 1511 C CA . THR B 1 15 ? 9.336 -26.453 2.678 1 87.44 15 THR B CA 1
ATOM 1512 C C . THR B 1 15 ? 9.68 -25.938 1.281 1 87.44 15 THR B C 1
ATOM 1514 O O . THR B 1 15 ? 9.586 -26.688 0.302 1 87.44 15 THR B O 1
ATOM 1517 N N . GLN B 1 16 ? 10.023 -24.75 1.228 1 92.5 16 GLN B N 1
ATOM 1518 C CA . GLN B 1 16 ? 10.375 -24.125 -0.043 1 92.5 16 GLN B CA 1
ATOM 1519 C C . GLN B 1 16 ? 11.758 -24.562 -0.509 1 92.5 16 GLN B C 1
ATOM 1521 O O . GLN B 1 16 ? 12.586 -24.969 0.303 1 92.5 16 GLN B O 1
ATOM 1526 N N . THR B 1 17 ? 11.906 -24.562 -1.876 1 91.75 17 THR B N 1
ATOM 1527 C CA . THR B 1 17 ? 13.242 -24.719 -2.428 1 91.75 17 THR B CA 1
ATOM 1528 C C . THR B 1 17 ? 14.18 -23.641 -1.889 1 91.75 17 THR B C 1
ATOM 1530 O O . THR B 1 17 ? 13.828 -22.469 -1.861 1 91.75 17 THR B O 1
ATOM 1533 N N . PRO B 1 18 ? 15.438 -24.078 -1.396 1 92.81 18 PRO B N 1
ATOM 1534 C CA . PRO B 1 18 ? 16.375 -23.078 -0.877 1 92.81 18 PRO B CA 1
ATOM 1535 C C . PRO B 1 18 ? 16.609 -21.938 -1.855 1 92.81 18 PRO B C 1
ATOM 1537 O O . PRO B 1 18 ? 16.766 -22.156 -3.059 1 92.81 18 PRO B O 1
ATOM 1540 N N . GLY B 1 19 ? 16.547 -20.719 -1.322 1 94.25 19 GLY B N 1
ATOM 1541 C CA . GLY B 1 19 ? 16.828 -19.547 -2.135 1 94.25 19 GLY B CA 1
ATOM 1542 C C . GLY B 1 19 ? 15.586 -18.922 -2.729 1 94.25 19 GLY B C 1
ATOM 1543 O O . GLY B 1 19 ? 15.664 -17.875 -3.371 1 94.25 19 GLY B O 1
ATOM 1544 N N . PHE B 1 20 ? 14.469 -19.547 -2.57 1 95.81 20 PHE B N 1
ATOM 1545 C CA . PHE B 1 20 ? 13.227 -19 -3.094 1 95.81 20 PHE B CA 1
ATOM 1546 C C . PHE B 1 20 ? 12.234 -18.719 -1.964 1 95.81 20 PHE B C 1
ATOM 1548 O O . PHE B 1 20 ? 12.312 -19.344 -0.903 1 95.81 20 PHE B O 1
ATOM 1555 N N . ALA B 1 21 ? 11.359 -17.719 -2.193 1 95.5 21 ALA B N 1
ATOM 1556 C CA . ALA B 1 21 ? 10.352 -17.391 -1.188 1 95.5 21 ALA B CA 1
ATOM 1557 C C . ALA B 1 21 ? 9.133 -16.719 -1.822 1 95.5 21 ALA B C 1
ATOM 1559 O O . ALA B 1 21 ? 9.25 -16.062 -2.863 1 95.5 21 ALA B O 1
ATOM 1560 N N . VAL B 1 22 ? 8.008 -16.938 -1.184 1 95.25 22 VAL B N 1
ATOM 1561 C CA . VAL B 1 22 ? 6.848 -16.125 -1.539 1 95.25 22 VAL B CA 1
ATOM 1562 C C . VAL B 1 22 ? 7.066 -14.68 -1.084 1 95.25 22 VAL B C 1
ATOM 1564 O O . VAL B 1 22 ? 7.484 -14.438 0.052 1 95.25 22 VAL B O 1
ATOM 1567 N N . LYS B 1 23 ? 6.824 -13.75 -1.993 1 93.69 23 LYS B N 1
ATOM 1568 C CA . LYS B 1 23 ? 6.98 -12.344 -1.646 1 93.69 23 LYS B CA 1
ATOM 1569 C C . LYS B 1 23 ? 6.004 -11.938 -0.543 1 93.69 23 LYS B C 1
ATOM 1571 O O . LYS B 1 23 ? 4.805 -12.195 -0.643 1 93.69 23 LYS B O 1
ATOM 1576 N N . SER B 1 24 ? 6.625 -11.281 0.433 1 85.31 24 SER B N 1
ATOM 1577 C CA . SER B 1 24 ? 5.793 -10.812 1.538 1 85.31 24 SER B CA 1
ATOM 1578 C C . SER B 1 24 ? 5.078 -9.516 1.179 1 85.31 24 SER B C 1
ATOM 1580 O O . SER B 1 24 ? 5.57 -8.734 0.362 1 85.31 24 SER B O 1
ATOM 1582 N N . THR B 1 25 ? 3.912 -9.352 1.647 1 79.56 25 THR B N 1
ATOM 1583 C CA . THR B 1 25 ? 3.184 -8.109 1.407 1 79.56 25 THR B CA 1
ATOM 1584 C C . THR B 1 25 ? 3.83 -6.949 2.158 1 79.56 25 THR B C 1
ATOM 1586 O O . THR B 1 25 ? 4.543 -7.16 3.143 1 79.56 25 THR B O 1
ATOM 1589 N N . GLU B 1 26 ? 3.67 -5.797 1.57 1 77.12 26 GLU B N 1
ATOM 1590 C CA . GLU B 1 26 ? 4.234 -4.594 2.178 1 77.12 26 GLU B CA 1
ATOM 1591 C C . GLU B 1 26 ? 3.449 -4.188 3.422 1 77.12 26 GLU B C 1
ATOM 1593 O O . GLU B 1 26 ? 3.906 -3.348 4.203 1 77.12 26 GLU B O 1
ATOM 1598 N N . ILE B 1 27 ? 2.316 -4.836 3.631 1 81.69 27 ILE B N 1
ATOM 1599 C CA . ILE B 1 27 ? 1.493 -4.543 4.797 1 81.69 27 ILE B CA 1
ATOM 1600 C C . ILE B 1 27 ? 1.92 -5.43 5.969 1 81.69 27 ILE B C 1
ATOM 1602 O O . ILE B 1 27 ? 1.866 -6.66 5.875 1 81.69 27 ILE B O 1
ATOM 1606 N N . MET B 1 28 ? 2.451 -4.828 7.031 1 78.75 28 MET B N 1
ATOM 1607 C CA . MET B 1 28 ? 2.789 -5.602 8.227 1 78.75 28 MET B CA 1
ATOM 1608 C C . MET B 1 28 ? 1.537 -5.949 9.023 1 78.75 28 MET B C 1
ATOM 1610 O O . MET B 1 28 ? 0.836 -5.055 9.5 1 78.75 28 MET B O 1
ATOM 1614 N N . VAL B 1 29 ? 1.238 -7.176 8.969 1 81.56 29 VAL B N 1
ATOM 1615 C CA . VAL B 1 29 ? 0.12 -7.66 9.773 1 81.56 29 VAL B CA 1
ATOM 1616 C C . VAL B 1 29 ? 0.515 -7.68 11.25 1 81.56 29 VAL B C 1
ATOM 1618 O O . VAL B 1 29 ? 1.562 -8.219 11.609 1 81.56 29 VAL B O 1
ATOM 1621 N N . PRO B 1 30 ? -0.279 -7.055 12.133 1 83.62 30 PRO B N 1
ATOM 1622 C CA . PRO B 1 30 ? 0.055 -7.031 13.555 1 83.62 30 PRO B CA 1
ATOM 1623 C C . PRO B 1 30 ? 0.163 -8.43 14.164 1 83.62 30 PRO B C 1
ATOM 1625 O O . PRO B 1 30 ? -0.424 -9.375 13.641 1 83.62 30 PRO B O 1
ATOM 1628 N N . ASP B 1 31 ? 0.932 -8.445 15.25 1 82.5 31 ASP B N 1
ATOM 1629 C CA . ASP B 1 31 ? 1.084 -9.719 15.953 1 82.5 31 ASP B CA 1
ATOM 1630 C C . ASP B 1 31 ? -0.265 -10.234 16.453 1 82.5 31 ASP B C 1
ATOM 1632 O O . ASP B 1 31 ? -1.096 -9.469 16.922 1 82.5 31 ASP B O 1
ATOM 1636 N N . GLY B 1 32 ? -0.475 -11.531 16.25 1 82.62 32 GLY B N 1
ATOM 1637 C CA . GLY B 1 32 ? -1.685 -12.156 16.75 1 82.62 32 GLY B CA 1
ATOM 1638 C C . GLY B 1 32 ? -2.834 -12.125 15.766 1 82.62 32 GLY B C 1
ATOM 1639 O O . GLY B 1 32 ? -3.887 -12.719 16.016 1 82.62 32 GLY B O 1
ATOM 1640 N N . VAL B 1 33 ? -2.648 -11.391 14.719 1 86.25 33 VAL B N 1
ATOM 1641 C CA . VAL B 1 33 ? -3.688 -11.352 13.695 1 86.25 33 VAL B CA 1
ATOM 1642 C C . VAL B 1 33 ? -3.309 -12.266 12.539 1 86.25 33 VAL B C 1
ATOM 1644 O O . VAL B 1 33 ? -2.176 -12.234 12.055 1 86.25 33 VAL B O 1
ATOM 1647 N N . SER B 1 34 ? -4.238 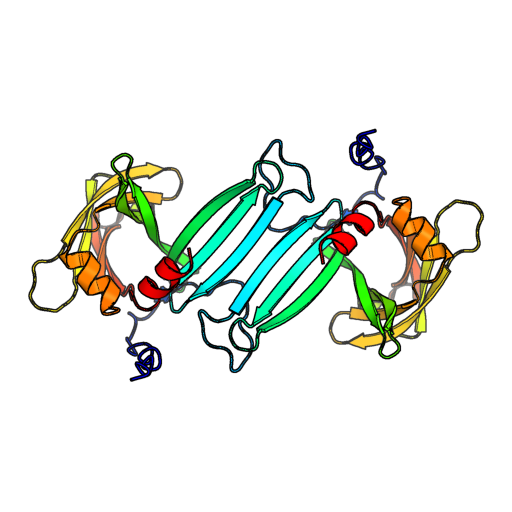-13.086 12.125 1 86.69 34 SER B N 1
ATOM 1648 C CA . SER B 1 34 ? -3.973 -14.039 11.047 1 86.69 34 SER B CA 1
ATOM 1649 C C . SER B 1 34 ? -4.066 -13.359 9.68 1 86.69 34 SER B C 1
ATOM 1651 O O . SER B 1 34 ? -4.852 -12.43 9.492 1 86.69 34 SER B O 1
ATOM 1653 N N . ALA B 1 35 ? -3.238 -13.945 8.812 1 85.5 35 ALA B N 1
ATOM 1654 C CA . ALA B 1 35 ? -3.398 -13.508 7.434 1 85.5 35 ALA B CA 1
ATOM 1655 C C . ALA B 1 35 ? -4.836 -13.711 6.957 1 85.5 35 ALA B C 1
ATOM 1657 O O . ALA B 1 35 ? -5.465 -14.719 7.273 1 85.5 35 ALA B O 1
ATOM 1658 N N . GLY B 1 36 ? -5.375 -12.781 6.266 1 91.75 36 GLY B N 1
ATOM 1659 C CA . GLY B 1 36 ? -6.754 -12.828 5.809 1 91.75 36 GLY B CA 1
ATOM 1660 C C . GLY B 1 36 ? -7.703 -12.039 6.695 1 91.75 36 GLY B C 1
ATOM 1661 O O . GLY B 1 36 ? -8.836 -11.758 6.305 1 91.75 36 GLY B O 1
ATOM 1662 N N . GLU B 1 37 ? -7.238 -11.711 7.902 1 93.25 37 GLU B N 1
ATOM 1663 C CA . GLU B 1 37 ? -8.102 -11.016 8.852 1 93.25 37 GLU B CA 1
ATOM 1664 C C . GLU B 1 37 ? -7.672 -9.562 9.031 1 93.25 37 GLU B C 1
ATOM 1666 O O . GLU B 1 37 ? -8.078 -8.898 9.984 1 93.25 37 GLU B O 1
ATOM 1671 N N . TYR B 1 38 ? -6.855 -9.219 8.234 1 93.75 38 TYR B N 1
ATOM 1672 C CA . TYR B 1 38 ? -6.332 -7.859 8.281 1 93.75 38 TYR B CA 1
ATOM 1673 C C . TYR B 1 38 ? -6.312 -7.238 6.887 1 93.75 38 TYR B C 1
ATOM 1675 O O . TYR B 1 38 ? -5.957 -7.902 5.91 1 93.75 38 TYR B O 1
ATOM 1683 N N . ARG B 1 39 ? -6.703 -5.957 6.812 1 95.25 39 ARG B N 1
ATOM 1684 C CA . ARG B 1 39 ? -6.57 -5.266 5.535 1 95.25 39 ARG B CA 1
ATOM 1685 C C . ARG B 1 39 ? -6.25 -3.789 5.742 1 95.25 39 ARG B C 1
ATOM 1687 O O . ARG B 1 39 ? -6.57 -3.221 6.789 1 95.25 39 ARG B O 1
ATOM 1694 N N . ARG B 1 40 ? -5.617 -3.244 4.742 1 94.69 40 ARG B N 1
ATOM 1695 C CA . ARG B 1 40 ? -5.273 -1.827 4.738 1 94.69 40 ARG B CA 1
ATOM 1696 C C . ARG B 1 40 ? -5.953 -1.1 3.582 1 94.69 40 ARG B C 1
ATOM 1698 O O . ARG B 1 40 ? -5.953 -1.585 2.449 1 94.69 40 ARG B O 1
ATOM 1705 N N . ILE B 1 41 ? -6.531 0.064 3.941 1 95.19 41 ILE B N 1
ATOM 1706 C CA . ILE B 1 41 ? -7.102 0.953 2.934 1 95.19 41 ILE B CA 1
ATOM 1707 C C . ILE B 1 41 ? -6.242 2.209 2.809 1 95.19 41 ILE B C 1
ATOM 1709 O O . ILE B 1 41 ? -5.945 2.867 3.809 1 95.19 41 ILE B O 1
ATOM 1713 N N . THR B 1 42 ? -5.77 2.43 1.63 1 95.19 42 THR B N 1
ATOM 1714 C CA . THR B 1 42 ? -5.035 3.654 1.332 1 95.19 42 THR B CA 1
ATOM 1715 C C . THR B 1 42 ? -5.848 4.559 0.408 1 95.19 42 THR B C 1
ATOM 1717 O O . THR B 1 42 ? -6.23 4.148 -0.689 1 95.19 42 THR B O 1
ATOM 1720 N N . HIS B 1 43 ? -6.109 5.738 0.851 1 95.56 43 HIS B N 1
ATOM 1721 C CA . HIS B 1 43 ? -6.965 6.703 0.171 1 95.56 43 HIS B CA 1
ATOM 1722 C C . HIS B 1 43 ? -6.258 8.047 0.009 1 95.56 43 HIS B C 1
ATOM 1724 O O . HIS B 1 43 ? -6.262 8.867 0.925 1 95.56 43 HIS B O 1
ATOM 1730 N N . PRO B 1 44 ? -5.668 8.281 -1.203 1 95.31 44 PRO B N 1
ATOM 1731 C CA . PRO B 1 44 ? -4.953 9.539 -1.416 1 95.31 44 PRO B CA 1
ATOM 1732 C C . PRO B 1 44 ? -5.895 10.727 -1.61 1 95.31 44 PRO B C 1
ATOM 1734 O O . PRO B 1 44 ? -6.918 10.602 -2.287 1 95.31 44 PRO B O 1
ATOM 1737 N N . PHE B 1 45 ? -5.582 11.82 -0.972 1 94.44 45 PHE B N 1
ATOM 1738 C CA . PHE B 1 45 ? -6.188 13.133 -1.142 1 94.44 45 PHE B CA 1
ATOM 1739 C C . PHE B 1 45 ? -5.148 14.156 -1.585 1 94.44 45 PHE B C 1
ATOM 1741 O O . PHE B 1 45 ? -3.945 13.875 -1.566 1 94.44 45 PHE B O 1
ATOM 1748 N N . PRO B 1 46 ? -5.613 15.281 -2.084 1 92.5 46 PRO B N 1
ATOM 1749 C CA . PRO B 1 46 ? -4.602 16.297 -2.381 1 92.5 46 PRO B CA 1
ATOM 1750 C C . PRO B 1 46 ? -3.709 16.609 -1.182 1 92.5 46 PRO B C 1
ATOM 1752 O O . PRO B 1 46 ? -4.195 17.078 -0.149 1 92.5 46 PRO B O 1
ATOM 1755 N N . ASN B 1 47 ? -2.479 16.266 -1.233 1 94.62 47 ASN B N 1
ATOM 1756 C CA . ASN B 1 47 ? -1.421 16.578 -0.281 1 94.62 47 ASN B CA 1
ATOM 1757 C C . ASN B 1 47 ? -1.471 15.672 0.941 1 94.62 47 ASN B C 1
ATOM 1759 O O . ASN B 1 47 ? -0.629 15.773 1.834 1 94.62 47 ASN B O 1
ATOM 1763 N N . TRP B 1 48 ? -2.469 14.859 1.002 1 95.56 48 TRP B N 1
ATOM 1764 C CA . TRP B 1 48 ? -2.67 14.039 2.191 1 95.56 48 TRP B CA 1
ATOM 1765 C C . TRP B 1 48 ? -2.971 12.594 1.81 1 95.56 48 TRP B C 1
ATOM 1767 O O . TRP B 1 48 ? -3.463 12.328 0.711 1 95.56 48 TRP B O 1
ATOM 1777 N N . THR B 1 49 ? -2.662 11.688 2.736 1 95.44 49 THR B N 1
ATOM 1778 C CA . THR B 1 49 ? -3.002 10.281 2.549 1 95.44 49 THR B CA 1
ATOM 1779 C C . THR B 1 49 ? -3.715 9.727 3.777 1 95.44 49 THR B C 1
ATOM 1781 O O . THR B 1 49 ? -3.225 9.859 4.902 1 95.44 49 THR B O 1
ATOM 1784 N N . LEU B 1 50 ? -4.875 9.203 3.533 1 95.69 50 LEU B N 1
ATOM 1785 C CA . LEU B 1 50 ? -5.605 8.461 4.555 1 95.69 50 LEU B CA 1
ATOM 1786 C C . LEU B 1 50 ? -5.289 6.969 4.473 1 95.69 50 LEU B C 1
ATOM 1788 O O . LEU B 1 50 ? -5.434 6.359 3.412 1 95.69 50 LEU B O 1
ATOM 1792 N N . VAL B 1 51 ? -4.727 6.441 5.543 1 94.94 51 VAL B N 1
ATOM 1793 C CA . VAL B 1 51 ? -4.484 5.004 5.641 1 94.94 51 VAL B CA 1
ATOM 1794 C C . VAL B 1 51 ? -5.289 4.422 6.801 1 94.94 51 VAL B C 1
ATOM 1796 O O . VAL B 1 51 ? -5.242 4.938 7.918 1 94.94 51 VAL B O 1
ATOM 1799 N N . CYS B 1 52 ? -6.043 3.379 6.504 1 95.25 52 CYS B N 1
ATOM 1800 C CA . CYS B 1 52 ? -6.809 2.693 7.539 1 95.25 52 CYS B CA 1
ATOM 1801 C C . CYS B 1 52 ? -6.441 1.217 7.605 1 95.25 52 CYS B C 1
ATOM 1803 O O . CYS B 1 52 ? -6.441 0.528 6.582 1 95.25 52 CYS B O 1
ATOM 1805 N N . ASP B 1 53 ? -6.039 0.807 8.734 1 94.19 53 ASP B N 1
ATOM 1806 C CA . ASP B 1 53 ? -5.82 -0.609 9.016 1 94.19 53 ASP B CA 1
ATOM 1807 C C . ASP B 1 53 ? -7.02 -1.22 9.734 1 94.19 53 ASP B C 1
ATOM 1809 O O . ASP B 1 53 ? -7.477 -0.692 10.75 1 94.19 53 ASP B O 1
ATOM 1813 N N . GLU B 1 54 ? -7.469 -2.324 9.203 1 94.69 54 GLU B N 1
ATOM 1814 C CA . GLU B 1 54 ? -8.672 -2.945 9.75 1 94.69 54 GLU B CA 1
ATOM 1815 C C . GLU B 1 54 ? -8.406 -4.379 10.195 1 94.69 54 GLU B C 1
ATOM 1817 O O . GLU B 1 54 ? -7.895 -5.191 9.414 1 94.69 54 GLU B O 1
ATOM 1822 N N . ASN B 1 55 ? -8.656 -4.613 11.469 1 94.19 55 ASN B N 1
ATOM 1823 C CA . ASN B 1 55 ? -8.773 -5.977 11.977 1 94.19 55 ASN B CA 1
ATOM 1824 C C . ASN B 1 55 ? -10.188 -6.516 11.812 1 94.19 55 ASN B C 1
ATOM 1826 O O . ASN B 1 55 ? -11.102 -6.113 12.539 1 94.19 55 ASN B O 1
ATOM 1830 N N . LEU B 1 56 ? -10.328 -7.387 10.906 1 93.62 56 LEU B N 1
ATOM 1831 C CA . LEU B 1 56 ? -11.656 -7.848 10.516 1 93.62 56 LEU B CA 1
ATOM 1832 C C . LEU B 1 56 ? -12.266 -8.734 11.602 1 93.62 56 LEU B C 1
ATOM 1834 O O . LEU B 1 56 ? -13.477 -8.734 11.797 1 93.62 56 LEU B O 1
ATOM 1838 N N . LYS B 1 57 ? -11.461 -9.484 12.297 1 90.94 57 LYS B N 1
ATOM 1839 C CA . LYS B 1 57 ? -11.93 -10.336 13.375 1 90.94 57 LYS B CA 1
ATOM 1840 C C . LYS B 1 57 ? -12.398 -9.508 14.57 1 90.94 57 LYS B C 1
ATOM 1842 O O . LYS B 1 57 ? -13.492 -9.719 15.094 1 90.94 57 LYS B O 1
ATOM 1847 N N . ALA B 1 58 ? -11.602 -8.586 14.969 1 92.62 58 ALA B N 1
ATOM 1848 C CA . ALA B 1 58 ? -11.898 -7.742 16.125 1 92.62 58 ALA B CA 1
ATOM 1849 C C . ALA B 1 58 ? -12.867 -6.625 15.75 1 92.62 58 ALA B C 1
ATOM 1851 O O . ALA B 1 58 ? -13.367 -5.91 16.625 1 92.62 58 ALA B O 1
ATOM 1852 N N . LYS B 1 59 ? -13.094 -6.434 14.484 1 93.62 59 LYS B N 1
ATOM 1853 C CA . LYS B 1 59 ? -13.938 -5.359 13.969 1 93.62 59 LYS B CA 1
ATOM 1854 C C . LYS B 1 59 ? -13.438 -3.994 14.438 1 93.62 59 LYS B C 1
ATOM 1856 O O . LYS B 1 59 ? -14.227 -3.166 14.898 1 93.62 59 LYS B O 1
ATOM 1861 N N . LYS B 1 60 ? -12.203 -3.811 14.422 1 93.81 60 LYS B N 1
ATOM 1862 C CA . LYS B 1 60 ? -11.547 -2.564 14.812 1 93.81 60 LYS B CA 1
ATOM 1863 C C . LYS B 1 60 ? -10.805 -1.941 13.633 1 93.81 60 LYS B C 1
ATOM 1865 O O . LYS B 1 60 ? -10.156 -2.646 12.859 1 93.81 60 LYS B O 1
ATOM 1870 N N . ARG B 1 61 ? -10.969 -0.671 13.516 1 93.81 61 ARG B N 1
ATOM 1871 C CA . ARG B 1 61 ? -10.312 0.072 12.445 1 93.81 61 ARG B CA 1
ATOM 1872 C C . ARG B 1 61 ? -9.562 1.278 13 1 93.81 61 ARG B C 1
ATOM 1874 O O . ARG B 1 61 ? -10.102 2.037 13.805 1 93.81 61 ARG B O 1
ATOM 1881 N N . VAL B 1 62 ? -8.281 1.392 12.648 1 92.25 62 VAL B N 1
ATOM 1882 C CA . VAL B 1 62 ? -7.48 2.553 13.008 1 92.25 62 VAL B CA 1
ATOM 1883 C C . VAL B 1 62 ? -7.094 3.326 11.75 1 92.25 62 VAL B C 1
ATOM 1885 O O . VAL B 1 62 ? -6.566 2.748 10.797 1 92.25 62 VAL B O 1
ATOM 1888 N N . CYS B 1 63 ? -7.355 4.613 11.773 1 94.12 63 CYS B N 1
ATOM 1889 C CA . CYS B 1 63 ? -7.09 5.43 10.594 1 94.12 63 CYS B CA 1
ATOM 1890 C C . CYS B 1 63 ? -6.113 6.555 10.922 1 94.12 63 CYS B C 1
ATOM 1892 O O . CYS B 1 63 ? -6.094 7.059 12.047 1 94.12 63 CYS B O 1
ATOM 1894 N N . ASN B 1 64 ? -5.285 6.875 9.922 1 93.81 64 ASN B N 1
ATOM 1895 C CA . ASN B 1 64 ? -4.328 7.973 10.039 1 93.81 64 ASN B CA 1
ATOM 1896 C C . ASN B 1 64 ? -4.293 8.82 8.773 1 93.81 64 ASN B C 1
ATOM 1898 O O . ASN B 1 64 ? -4.254 8.281 7.66 1 93.81 64 ASN B O 1
ATOM 1902 N N . ILE B 1 65 ? -4.398 10.086 8.961 1 96.25 65 ILE B N 1
ATOM 1903 C CA . ILE B 1 65 ? -4.203 11.031 7.871 1 96.25 65 ILE B CA 1
ATOM 1904 C C . ILE B 1 65 ? -2.844 11.711 8.016 1 96.25 65 ILE B C 1
ATOM 1906 O O . ILE B 1 65 ? -2.541 12.297 9.055 1 96.25 65 ILE B O 1
ATOM 1910 N N . THR B 1 66 ? -2.062 11.617 6.926 1 96.75 66 THR B N 1
ATOM 1911 C CA . THR B 1 66 ? -0.703 12.117 7.074 1 96.75 66 THR B CA 1
ATOM 1912 C C . THR B 1 66 ? -0.283 12.914 5.84 1 96.75 66 THR B C 1
ATOM 1914 O O . THR B 1 66 ? -0.668 12.586 4.719 1 96.75 66 THR B O 1
ATOM 1917 N N . GLN B 1 67 ? 0.416 13.922 6.039 1 97.19 67 GLN B N 1
ATOM 1918 C CA . GLN B 1 67 ? 1.211 14.625 5.035 1 97.19 67 GLN B CA 1
ATOM 1919 C C . GLN B 1 67 ? 2.697 14.578 5.383 1 97.19 67 GLN B C 1
ATOM 1921 O O . GLN B 1 67 ? 3.076 14.773 6.539 1 97.19 67 GLN B O 1
ATOM 1926 N N . THR B 1 68 ? 3.506 14.266 4.375 1 97.81 68 THR B N 1
ATOM 1927 C CA . THR B 1 68 ? 4.953 14.188 4.535 1 97.81 68 THR B CA 1
ATOM 1928 C C . THR B 1 68 ? 5.656 15.109 3.543 1 97.81 68 THR B C 1
ATOM 1930 O O . THR B 1 68 ? 5.32 15.133 2.357 1 97.81 68 THR B O 1
ATOM 1933 N N . ILE B 1 69 ? 6.586 15.914 4.055 1 98.06 69 ILE B N 1
ATOM 1934 C CA . ILE B 1 69 ? 7.387 16.797 3.219 1 98.06 69 ILE B CA 1
ATOM 1935 C C . ILE B 1 69 ? 8.797 16.234 3.059 1 98.06 69 ILE B C 1
ATOM 1937 O O . ILE B 1 69 ? 9.445 15.867 4.047 1 98.06 69 ILE B O 1
ATOM 1941 N N . MET B 1 70 ? 9.18 16.188 1.776 1 97.19 70 MET B N 1
ATOM 1942 C CA . MET B 1 70 ? 10.484 15.633 1.449 1 97.19 70 MET B CA 1
ATOM 1943 C C . MET B 1 70 ? 11.445 16.719 0.977 1 97.19 70 MET B C 1
ATOM 1945 O O . MET B 1 70 ? 11.023 17.703 0.355 1 97.19 70 MET B O 1
ATOM 1949 N N . HIS B 1 71 ? 12.688 16.531 1.353 1 94.81 71 HIS B N 1
ATOM 1950 C CA . HIS B 1 71 ? 13.773 17.266 0.705 1 94.81 71 HIS B CA 1
ATOM 1951 C C . HIS B 1 71 ? 14.227 16.562 -0.571 1 94.81 71 HIS B C 1
ATOM 1953 O O . HIS B 1 71 ? 14.039 15.359 -0.724 1 94.81 71 HIS B O 1
ATOM 1959 N N . GLU B 1 72 ? 14.789 17.266 -1.516 1 90.25 72 GLU B N 1
ATOM 1960 C CA . GLU B 1 72 ? 15.172 16.734 -2.826 1 90.25 72 GLU B CA 1
ATOM 1961 C C . GLU B 1 72 ? 16.156 15.586 -2.697 1 90.25 72 GLU B C 1
ATOM 1963 O O . GLU B 1 72 ? 16.234 14.727 -3.578 1 90.25 72 GLU B O 1
ATOM 1968 N N . LYS B 1 73 ? 16.906 15.562 -1.675 1 91.19 73 LYS B N 1
ATOM 1969 C CA . LYS B 1 73 ? 17.891 14.5 -1.471 1 91.19 73 LYS B CA 1
ATOM 1970 C C . LYS B 1 73 ? 17.219 13.234 -0.927 1 91.19 73 LYS B C 1
ATOM 1972 O O . LYS B 1 73 ? 17.906 12.281 -0.55 1 91.19 73 LYS B O 1
ATOM 1977 N N . GLY B 1 74 ? 15.914 13.266 -0.725 1 90 74 GLY B N 1
ATOM 1978 C CA . GLY B 1 74 ? 15.18 12.062 -0.359 1 90 74 GLY B CA 1
ATOM 1979 C C . GLY B 1 74 ? 14.93 11.953 1.133 1 90 74 GLY B C 1
ATOM 1980 O O . GLY B 1 74 ? 14.469 10.914 1.611 1 90 74 GLY B O 1
ATOM 1981 N N . LEU B 1 75 ? 15.211 12.945 1.836 1 92.19 75 LEU B N 1
ATOM 1982 C CA . LEU B 1 75 ? 15.023 12.961 3.283 1 92.19 75 LEU B CA 1
ATOM 1983 C C . LEU B 1 75 ? 13.656 13.531 3.65 1 92.19 75 LEU B C 1
ATOM 1985 O O . LEU B 1 75 ? 13.219 14.523 3.068 1 92.19 75 LEU B O 1
ATOM 1989 N N . VAL B 1 76 ? 13.039 12.805 4.625 1 96.5 76 VAL B N 1
ATOM 1990 C CA . VAL B 1 76 ? 11.82 13.375 5.199 1 96.5 76 VAL B CA 1
ATOM 1991 C C . VAL B 1 76 ? 12.18 14.516 6.152 1 96.5 76 VAL B C 1
ATOM 1993 O O . VAL B 1 76 ? 12.883 14.305 7.145 1 96.5 76 VAL B O 1
ATOM 1996 N N . VAL B 1 77 ? 11.664 15.68 5.863 1 97.62 77 VAL B N 1
ATOM 1997 C CA . VAL B 1 77 ? 12.062 16.812 6.68 1 97.62 77 VAL B CA 1
ATOM 1998 C C . VAL B 1 77 ? 10.914 17.203 7.617 1 97.62 77 VAL B C 1
ATOM 2000 O O . VAL B 1 77 ? 11.125 17.938 8.586 1 97.62 77 VAL B O 1
ATOM 2003 N N . PHE B 1 78 ? 9.727 16.719 7.293 1 98.25 78 PHE B N 1
ATOM 2004 C CA . PHE B 1 78 ? 8.57 17.078 8.102 1 98.25 78 PHE B CA 1
ATOM 2005 C C . PHE B 1 78 ? 7.406 16.125 7.824 1 98.25 78 PHE B C 1
ATOM 2007 O O . PHE B 1 78 ? 7.191 15.727 6.684 1 98.25 78 PHE B O 1
ATOM 2014 N N . SER B 1 79 ? 6.676 15.844 8.852 1 98.25 79 SER B N 1
ATOM 2015 C CA . SER B 1 79 ? 5.383 15.188 8.68 1 98.25 79 SER B CA 1
ATOM 2016 C C . SER B 1 79 ? 4.422 15.562 9.805 1 98.25 79 SER B C 1
ATOM 2018 O O . SER B 1 79 ? 4.852 15.969 10.883 1 98.25 79 SER B O 1
ATOM 2020 N N . TRP B 1 80 ? 3.184 15.523 9.469 1 97.81 80 TRP B N 1
ATOM 2021 C CA . TRP B 1 80 ? 2.217 15.664 10.555 1 97.81 80 TRP B CA 1
ATOM 2022 C C . TRP B 1 80 ? 0.977 14.82 10.297 1 97.81 80 TRP B C 1
ATOM 2024 O O . TRP B 1 80 ? 0.737 14.391 9.164 1 97.81 80 TRP B O 1
ATOM 2034 N N . SER B 1 81 ? 0.324 14.539 11.32 1 96.88 81 SER B N 1
ATOM 2035 C CA . SER B 1 81 ? -0.891 13.734 11.305 1 96.88 81 SER B CA 1
ATOM 2036 C C . SER B 1 81 ? -1.889 14.211 12.352 1 96.88 81 SER B C 1
ATOM 2038 O O . SER B 1 81 ? -1.518 14.914 13.297 1 96.88 81 SER B O 1
ATOM 2040 N N . LEU B 1 82 ? -3.102 13.883 12.039 1 92.81 82 LEU B N 1
ATOM 2041 C CA . LEU B 1 82 ? -4.168 14.266 12.961 1 92.81 82 LEU B CA 1
ATOM 2042 C C . LEU B 1 82 ? -4.484 13.125 13.922 1 92.81 82 LEU B C 1
ATOM 2044 O O . LEU B 1 82 ? -4.598 11.969 13.508 1 92.81 82 LEU B O 1
ATOM 2048 N N . ALA B 1 83 ? -4.52 13.422 15.172 1 87.31 83 ALA B N 1
ATOM 2049 C CA . ALA B 1 83 ? -4.879 12.469 16.219 1 87.31 83 ALA B CA 1
ATOM 2050 C C . ALA B 1 83 ? -5.898 13.07 17.188 1 87.31 83 ALA B C 1
ATOM 2052 O O . ALA B 1 83 ? -6.176 14.273 17.125 1 87.31 83 ALA B O 1
ATOM 2053 N N . ALA B 1 84 ? -6.641 12.227 17.797 1 82.62 84 ALA B N 1
ATOM 2054 C CA . ALA B 1 84 ? -7.527 12.656 18.875 1 82.62 84 ALA B CA 1
ATOM 2055 C C . ALA B 1 84 ? -6.848 12.516 20.234 1 82.62 84 ALA B C 1
ATOM 2057 O O . ALA B 1 84 ? -6.195 11.508 20.5 1 82.62 84 ALA B O 1
ATOM 2058 N N . ALA B 1 85 ? -6.953 13.594 20.969 1 77.69 85 ALA B N 1
ATOM 2059 C CA . ALA B 1 85 ? -6.465 13.523 22.344 1 77.69 85 ALA B CA 1
ATOM 2060 C C . ALA B 1 85 ? -7.387 12.68 23.219 1 77.69 85 ALA B C 1
ATOM 2062 O O . ALA B 1 85 ? -8.461 12.266 22.781 1 77.69 85 ALA B O 1
ATOM 2063 N N . GLU B 1 86 ? -6.832 12.328 24.438 1 78.44 86 GLU B N 1
ATOM 2064 C CA . GLU B 1 86 ? -7.609 11.523 25.375 1 78.44 86 GLU B CA 1
ATOM 2065 C C . GLU B 1 86 ? -8.938 12.203 25.703 1 78.44 86 GLU B C 1
ATOM 2067 O O . GLU B 1 86 ? -9.938 11.523 25.938 1 78.44 86 GLU B O 1
ATOM 2072 N N . ASN B 1 87 ? -8.938 13.523 25.734 1 83.56 87 ASN B N 1
ATOM 2073 C CA . ASN B 1 87 ? -10.148 14.281 26.062 1 83.56 87 ASN B CA 1
ATOM 2074 C C . ASN B 1 87 ? -11.055 14.43 24.844 1 83.56 87 ASN B C 1
ATOM 2076 O O . ASN B 1 87 ? -12.078 15.125 24.906 1 83.56 87 ASN B O 1
ATOM 2080 N N . GLY B 1 88 ? -10.648 13.906 23.812 1 82.56 88 GLY B N 1
ATOM 2081 C CA . GLY B 1 88 ? -11.469 13.891 22.609 1 82.56 88 GLY B CA 1
ATOM 2082 C C . GLY B 1 88 ? -11.164 15.047 21.672 1 82.56 88 GLY B C 1
ATOM 2083 O O . GLY B 1 88 ? -11.68 15.086 20.547 1 82.56 88 GLY B O 1
ATOM 2084 N N . LYS B 1 89 ? -10.352 15.969 22.141 1 88.06 89 LYS B N 1
ATOM 2085 C CA . LYS B 1 89 ? -10.016 17.109 21.297 1 88.06 89 LYS B CA 1
ATOM 2086 C C . LYS B 1 89 ? -8.938 16.734 20.281 1 88.06 89 LYS B C 1
ATOM 2088 O O . LYS B 1 89 ? -7.961 16.062 20.625 1 88.06 89 LYS B O 1
ATOM 2093 N N . PRO B 1 90 ? -9.117 17.188 19.094 1 92.38 90 PRO B N 1
ATOM 2094 C CA . PRO B 1 90 ? -8.133 16.812 18.078 1 92.38 90 PRO B CA 1
ATOM 2095 C C . PRO B 1 90 ? -6.832 17.609 18.203 1 92.38 90 PRO B C 1
ATOM 2097 O O . PRO B 1 90 ? -6.852 18.766 18.641 1 92.38 90 PRO B O 1
ATOM 2100 N N . TYR B 1 91 ? -5.77 17.016 17.891 1 94.75 91 TYR B N 1
ATOM 2101 C CA . TYR B 1 91 ? -4.488 17.703 17.781 1 94.75 91 TYR B CA 1
ATOM 2102 C C . TYR B 1 91 ? -3.664 17.141 16.625 1 94.75 91 TYR B C 1
ATOM 2104 O O . TYR B 1 91 ? -3.889 16 16.203 1 94.75 91 TYR B O 1
ATOM 2112 N N . MET B 1 92 ? -2.746 17.953 16.188 1 96.19 92 MET B N 1
ATOM 2113 C CA . MET B 1 92 ? -1.776 17.531 15.18 1 96.19 92 MET B CA 1
ATOM 2114 C C . MET B 1 92 ? -0.486 17.047 15.836 1 96.19 92 MET B C 1
ATOM 2116 O O . MET B 1 92 ? 0.021 17.688 16.75 1 96.19 92 MET B O 1
ATOM 2120 N N . ILE B 1 93 ? -0.081 15.914 15.398 1 96.62 93 ILE B N 1
ATOM 2121 C CA . ILE B 1 93 ? 1.247 15.453 15.781 1 96.62 93 ILE B CA 1
ATOM 2122 C C . ILE B 1 93 ? 2.256 15.82 14.695 1 96.62 93 ILE B C 1
ATOM 2124 O O . ILE B 1 93 ? 2.16 15.344 13.562 1 96.62 93 ILE B O 1
ATOM 2128 N N . MET B 1 94 ? 3.176 16.656 15.031 1 97.94 94 MET B N 1
ATOM 2129 C CA . MET B 1 94 ? 4.199 17.094 14.086 1 97.94 94 MET B CA 1
ATOM 2130 C C . MET B 1 94 ? 5.527 16.406 14.359 1 97.94 94 MET B C 1
ATOM 2132 O O . MET B 1 94 ? 5.906 16.219 15.516 1 97.94 94 MET B O 1
ATOM 2136 N N . ARG B 1 95 ? 6.191 16.031 13.273 1 98.31 95 ARG B N 1
ATOM 2137 C CA . ARG B 1 95 ? 7.453 15.312 13.383 1 98.31 95 ARG B CA 1
ATOM 2138 C C . ARG B 1 95 ? 8.539 15.977 12.531 1 98.31 95 ARG B C 1
ATOM 2140 O O . ARG B 1 95 ? 8.312 16.281 11.359 1 98.31 95 ARG B O 1
ATOM 2147 N N . ILE B 1 96 ? 9.695 16.188 13.102 1 98.06 96 ILE B N 1
ATOM 2148 C CA . ILE B 1 96 ? 10.867 16.703 12.406 1 98.06 96 ILE B CA 1
ATOM 2149 C C . ILE B 1 96 ? 12.078 15.828 12.711 1 98.06 96 ILE B C 1
ATOM 2151 O O . ILE B 1 96 ? 12.062 15.039 13.656 1 98.06 96 ILE B O 1
ATOM 2155 N N . PRO B 1 97 ? 13.141 15.945 11.898 1 96.75 97 PRO B N 1
ATOM 2156 C CA . PRO B 1 97 ? 14.305 15.086 12.117 1 96.75 97 PRO B CA 1
ATOM 2157 C C . PRO B 1 97 ? 14.898 15.219 13.516 1 96.75 97 PRO B C 1
ATOM 2159 O O . PRO B 1 97 ? 14.984 16.328 14.047 1 96.75 97 PRO B O 1
ATOM 2162 N N . ALA B 1 98 ? 15.383 14.148 14.039 1 96 98 ALA B N 1
ATOM 2163 C CA . ALA B 1 98 ? 15.844 14.094 15.422 1 96 98 ALA B CA 1
ATOM 2164 C C . ALA B 1 98 ? 17.078 14.969 15.625 1 96 98 ALA B C 1
ATOM 2166 O O . ALA B 1 98 ? 17.359 15.414 16.75 1 96 98 ALA B O 1
ATOM 2167 N N . VAL B 1 99 ? 17.766 15.234 14.57 1 91.69 99 VAL B N 1
ATOM 2168 C CA . VAL B 1 99 ? 19 16.016 14.672 1 91.69 99 VAL B CA 1
ATOM 2169 C C . VAL B 1 99 ? 18.672 17.422 15.172 1 91.69 99 VAL B C 1
ATOM 2171 O O . VAL B 1 99 ? 19.547 18.109 15.703 1 91.69 99 VAL B O 1
ATOM 2174 N N . VAL B 1 100 ? 17.375 17.828 15.062 1 94.56 100 VAL B N 1
ATOM 2175 C CA . VAL B 1 100 ? 16.953 19.156 15.5 1 94.56 100 VAL B CA 1
ATOM 2176 C C . VAL B 1 100 ? 16.953 19.203 17.031 1 94.56 100 VAL B C 1
ATOM 2178 O O . VAL B 1 100 ? 17.375 20.203 17.625 1 94.56 100 VAL B O 1
ATOM 2181 N N . GLY B 1 101 ? 16.422 18.141 17.625 1 93.19 101 GLY B N 1
ATOM 2182 C CA . GLY B 1 101 ? 16.484 18.031 19.062 1 93.19 101 GLY B CA 1
ATOM 2183 C C . GLY B 1 101 ? 15.219 18.484 19.766 1 93.19 101 GLY B C 1
ATOM 2184 O O . GLY B 1 101 ? 14.281 18.953 19.109 1 93.19 101 GLY B O 1
ATOM 2185 N N . ALA B 1 102 ? 15.227 18.391 21.156 1 94.25 102 ALA B N 1
ATOM 2186 C CA . ALA B 1 102 ? 14.07 18.719 21.984 1 94.25 102 ALA B CA 1
ATOM 2187 C C . ALA B 1 102 ? 14.008 20.203 22.281 1 94.25 102 ALA B C 1
ATOM 2189 O O . ALA B 1 102 ? 15.016 20.906 22.203 1 94.25 102 ALA B O 1
ATOM 2190 N N . ARG B 1 103 ? 12.805 20.734 22.578 1 95.5 103 ARG B N 1
ATOM 2191 C CA . ARG B 1 103 ? 12.508 22.094 23 1 95.5 103 ARG B CA 1
ATOM 2192 C C . ARG B 1 103 ? 12.836 23.094 21.891 1 95.5 103 ARG B C 1
ATOM 2194 O O . ARG B 1 103 ? 13.203 24.234 22.156 1 95.5 103 ARG B O 1
ATOM 2201 N N . GLN B 1 104 ? 12.836 22.578 20.656 1 95.75 104 GLN B N 1
ATOM 2202 C CA . GLN B 1 104 ? 12.992 23.453 19.5 1 95.75 104 GLN B CA 1
ATOM 2203 C C . GLN B 1 104 ? 11.641 23.875 18.938 1 95.75 104 GLN B C 1
ATOM 2205 O O . GLN B 1 104 ? 10.664 23.125 19 1 95.75 104 GLN B O 1
ATOM 2210 N N . GLU B 1 105 ? 11.57 25.031 18.375 1 97.12 105 GLU B N 1
ATOM 2211 C CA . GLU B 1 105 ? 10.305 25.594 17.891 1 97.12 105 GLU B CA 1
ATOM 2212 C C . GLU B 1 105 ? 10.016 25.156 16.469 1 97.12 105 GLU B C 1
ATOM 2214 O O . GLU B 1 105 ? 10.898 25.203 15.602 1 97.12 105 GLU B O 1
ATOM 2219 N N . ILE B 1 106 ? 8.828 24.719 16.281 1 98.38 106 ILE B N 1
ATOM 2220 C CA . ILE B 1 106 ? 8.234 24.625 14.961 1 98.38 106 ILE B CA 1
ATOM 2221 C C . ILE B 1 106 ? 7.242 25.766 14.75 1 98.38 106 ILE B C 1
ATOM 2223 O O . ILE B 1 106 ? 6.332 25.969 15.562 1 98.38 106 ILE B O 1
ATOM 2227 N N . ARG B 1 107 ? 7.465 26.547 13.695 1 98.5 107 ARG B N 1
ATOM 2228 C CA . ARG B 1 107 ? 6.637 27.719 13.445 1 98.5 107 ARG B CA 1
ATOM 2229 C C . ARG B 1 107 ? 5.762 27.516 12.211 1 98.5 107 ARG B C 1
ATOM 2231 O O . ARG B 1 107 ? 6.242 27.062 11.172 1 98.5 107 ARG B O 1
ATOM 2238 N N . LEU B 1 108 ? 4.508 27.812 12.414 1 98.44 108 LEU B N 1
ATOM 2239 C CA . LEU B 1 108 ? 3.559 27.812 11.305 1 98.44 108 LEU B CA 1
ATOM 2240 C C . LEU B 1 108 ? 3.072 29.234 11.008 1 98.44 108 LEU B C 1
ATOM 2242 O O . LEU B 1 108 ? 2.393 29.844 11.836 1 98.44 108 LEU B O 1
ATOM 2246 N N . ASP B 1 109 ? 3.467 29.719 9.82 1 98.25 109 ASP B N 1
ATOM 2247 C CA . ASP B 1 109 ? 3.072 31.047 9.383 1 98.25 109 ASP B CA 1
ATOM 2248 C C . ASP B 1 109 ? 2.062 30.984 8.242 1 98.25 109 ASP B C 1
ATOM 2250 O O . ASP B 1 109 ? 2.391 30.531 7.141 1 98.25 109 ASP B O 1
ATOM 2254 N N . PHE B 1 110 ? 0.862 31.484 8.5 1 97.19 110 PHE B N 1
ATOM 2255 C CA . PHE B 1 110 ? -0.201 31.359 7.512 1 97.19 110 PHE B CA 1
ATOM 2256 C C . PHE B 1 110 ? -0.237 32.594 6.602 1 97.19 110 PHE B C 1
ATOM 2258 O O . PHE B 1 110 ? -1.026 32.625 5.656 1 97.19 110 PHE B O 1
ATOM 2265 N N . GLY B 1 111 ? 0.597 33.562 6.871 1 95.25 111 GLY B N 1
ATOM 2266 C CA . GLY B 1 111 ? 0.825 34.656 5.965 1 95.25 111 GLY B CA 1
ATOM 2267 C C . GLY B 1 111 ? -0.361 35.594 5.863 1 95.25 111 GLY B C 1
ATOM 2268 O O . GLY B 1 111 ? -0.521 36.312 4.859 1 95.25 111 GLY B O 1
ATOM 2269 N N . ASP B 1 112 ? -1.243 35.562 6.82 1 95.25 112 ASP B N 1
ATOM 2270 C CA . ASP B 1 112 ? -2.449 36.406 6.73 1 95.25 112 ASP B CA 1
ATOM 2271 C C . ASP B 1 112 ? -2.414 37.531 7.738 1 95.25 112 ASP B C 1
ATOM 2273 O O . ASP B 1 112 ? -3.43 38.188 7.977 1 95.25 112 ASP B O 1
ATOM 2277 N N . GLY B 1 113 ? -1.39 37.75 8.391 1 95.62 113 GLY B N 1
ATOM 2278 C CA . GLY B 1 113 ? -1.243 38.844 9.352 1 95.62 113 GLY B CA 1
ATOM 2279 C C . GLY B 1 113 ? -1.52 38.406 10.781 1 95.62 113 GLY B C 1
ATOM 2280 O O . GLY B 1 113 ? -1.243 39.156 11.727 1 95.62 113 GLY B O 1
ATOM 2281 N N . THR B 1 114 ? -2.072 37.188 10.953 1 95.31 114 THR B N 1
ATOM 2282 C CA . THR B 1 114 ? -2.281 36.688 12.305 1 95.31 114 THR B CA 1
ATOM 2283 C C . THR B 1 114 ? -0.967 36.188 12.906 1 95.31 114 THR B C 1
ATOM 2285 O O . THR B 1 114 ? 0.003 35.969 12.188 1 95.31 114 THR B O 1
ATOM 2288 N N . PRO B 1 115 ? -0.928 36.125 14.203 1 96.62 115 PRO B N 1
ATOM 2289 C CA . PRO B 1 115 ? 0.309 35.656 14.836 1 96.62 115 PRO B CA 1
ATOM 2290 C C . PRO B 1 115 ? 0.726 34.281 14.367 1 96.62 115 PRO B C 1
ATOM 2292 O O . PRO B 1 115 ? -0.129 33.406 14.148 1 96.62 115 PRO B O 1
ATOM 2295 N N . ILE B 1 116 ? 1.999 34.156 14.273 1 97.69 116 ILE B N 1
ATOM 2296 C CA . ILE B 1 116 ? 2.596 32.844 13.945 1 97.69 116 ILE B CA 1
ATOM 2297 C C . ILE B 1 116 ? 2.27 31.844 15.039 1 97.69 116 ILE B C 1
ATOM 2299 O O . ILE B 1 116 ? 2.295 32.188 16.234 1 97.69 116 ILE B O 1
ATOM 2303 N N . ILE B 1 117 ? 1.91 30.625 14.656 1 97.44 117 ILE B N 1
ATOM 2304 C CA . ILE B 1 117 ? 1.69 29.562 15.617 1 97.44 117 ILE B CA 1
ATOM 2305 C C . ILE B 1 117 ? 3.012 28.844 15.914 1 97.44 117 ILE B C 1
ATOM 2307 O O . ILE B 1 117 ? 3.723 28.438 14.992 1 97.44 117 ILE B O 1
ATOM 2311 N N . VAL B 1 118 ? 3.334 28.734 17.188 1 97.56 118 VAL B N 1
ATOM 2312 C CA . VAL B 1 118 ? 4.594 28.125 17.594 1 97.56 118 VAL B CA 1
ATOM 2313 C C . VAL B 1 118 ? 4.32 26.906 18.469 1 97.56 118 VAL B C 1
ATOM 2315 O O . VAL B 1 118 ? 3.488 26.953 19.375 1 97.56 118 VAL B O 1
ATOM 2318 N N . SER B 1 119 ? 4.91 25.781 18.141 1 97.5 119 SER B N 1
ATOM 2319 C CA . SER B 1 119 ? 4.91 24.578 18.969 1 97.5 119 SER B CA 1
ATOM 2320 C C . SER B 1 119 ? 6.324 24.062 19.203 1 97.5 119 SER B C 1
ATOM 2322 O O . SER B 1 119 ? 7.148 24.078 18.281 1 97.5 119 SER B O 1
ATOM 2324 N N . LYS B 1 120 ? 6.602 23.625 20.422 1 97.81 120 LYS B N 1
ATOM 2325 C CA . LYS B 1 120 ? 7.941 23.141 20.734 1 97.81 120 LYS B CA 1
ATOM 2326 C C . LYS B 1 120 ? 7.98 21.609 20.703 1 97.81 120 LYS B C 1
ATOM 2328 O O . LYS B 1 120 ? 7.027 20.953 21.125 1 97.81 120 LYS B O 1
ATOM 2333 N N . THR B 1 121 ? 9.117 21.078 20.25 1 97.44 121 THR B N 1
ATOM 2334 C CA . THR B 1 121 ? 9.305 19.625 20.297 1 97.44 121 THR B CA 1
ATOM 2335 C C . THR B 1 121 ? 9.398 19.141 21.75 1 97.44 121 THR B C 1
ATOM 2337 O O . THR B 1 121 ? 10.039 19.781 22.578 1 97.44 121 THR B O 1
ATOM 2340 N N . HIS B 1 122 ? 8.695 18.156 22.078 1 93.06 122 HIS B N 1
ATOM 2341 C CA . HIS B 1 122 ? 8.641 17.609 23.438 1 93.06 122 HIS B CA 1
ATOM 2342 C C . HIS B 1 122 ? 9.766 16.594 23.656 1 93.06 122 HIS B C 1
ATOM 2344 O O . HIS B 1 122 ? 10.367 16.562 24.734 1 93.06 122 HIS B O 1
ATOM 2350 N N . GLY B 1 123 ? 10.016 15.758 22.703 1 92.56 123 GLY B N 1
ATOM 2351 C CA . GLY B 1 123 ? 11 14.688 22.734 1 92.56 123 GLY B CA 1
ATOM 2352 C C . GLY B 1 123 ? 11.227 14.047 21.375 1 92.56 123 GLY B C 1
ATOM 2353 O O . GLY B 1 123 ? 10.562 14.398 20.406 1 92.56 123 GLY B O 1
ATOM 2354 N N . CYS B 1 124 ? 12.336 13.242 21.438 1 94.5 124 CYS B N 1
ATOM 2355 C CA . CYS B 1 124 ? 12.68 12.57 20.188 1 94.5 124 CYS B CA 1
ATOM 2356 C C . CYS B 1 124 ? 12.531 11.062 20.328 1 94.5 124 CYS B C 1
ATOM 2358 O O . CYS B 1 124 ? 12.805 10.5 21.391 1 94.5 124 CYS B O 1
ATOM 2360 N N . GLU B 1 125 ? 11.836 10.562 19.438 1 90.62 125 GLU B N 1
ATOM 2361 C CA . GLU B 1 125 ? 11.664 9.117 19.344 1 90.62 125 GLU B CA 1
ATOM 2362 C C . GLU B 1 125 ? 12.234 8.578 18.031 1 90.62 125 GLU B C 1
ATOM 2364 O O . GLU B 1 125 ? 11.656 8.789 16.969 1 90.62 125 GLU B O 1
ATOM 2369 N N . GLY B 1 126 ? 13.422 7.824 18.172 1 91.56 126 GLY B N 1
ATOM 2370 C CA . GLY B 1 126 ? 14.047 7.336 16.953 1 91.56 126 GLY B CA 1
ATOM 2371 C C . GLY B 1 126 ? 14.625 8.445 16.094 1 91.56 126 GLY B C 1
ATOM 2372 O O . GLY B 1 126 ? 15.438 9.242 16.562 1 91.56 126 GLY B O 1
ATOM 2373 N N . ALA B 1 127 ? 14.047 8.477 14.773 1 94.06 127 ALA B N 1
ATOM 2374 C CA . ALA B 1 127 ? 14.617 9.398 13.789 1 94.06 127 ALA B CA 1
ATOM 2375 C C . ALA B 1 127 ? 13.875 10.727 13.797 1 94.06 127 ALA B C 1
ATOM 2377 O O . ALA B 1 127 ? 14.164 11.609 12.984 1 94.06 127 ALA B O 1
ATOM 2378 N N . VAL B 1 128 ? 12.891 10.859 14.82 1 97.38 128 VAL B N 1
ATOM 2379 C CA . VAL B 1 128 ? 12.109 12.094 14.734 1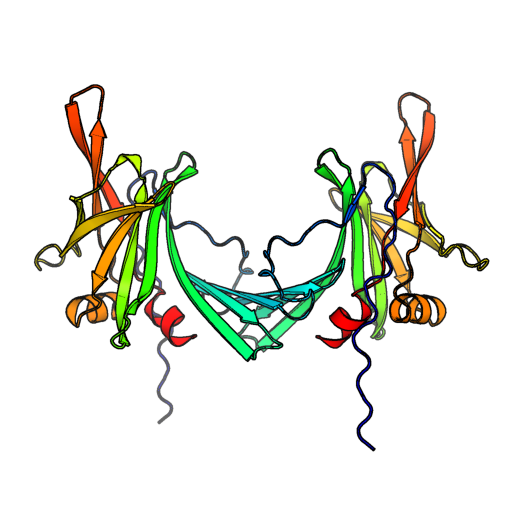 97.38 128 VAL B CA 1
ATOM 2380 C C . VAL B 1 128 ? 11.93 12.688 16.125 1 97.38 128 VAL B C 1
ATOM 2382 O O . VAL B 1 128 ? 11.961 11.969 17.125 1 97.38 128 VAL B O 1
ATOM 2385 N N . CYS B 1 129 ? 11.797 14.039 16.203 1 98 129 CYS B N 1
ATOM 2386 C CA . CYS B 1 129 ? 11.266 14.75 17.359 1 98 129 CYS B CA 1
ATOM 2387 C C . CYS B 1 129 ? 9.797 15.102 17.156 1 98 129 CYS B C 1
ATOM 2389 O O . CYS B 1 129 ? 9.359 15.312 16.016 1 98 129 CYS B O 1
ATOM 2391 N N . ILE B 1 130 ? 9.102 15.211 18.312 1 97.88 130 ILE B N 1
ATOM 2392 C CA . ILE B 1 130 ? 7.648 15.312 18.203 1 97.88 130 ILE B CA 1
ATOM 2393 C C . ILE B 1 130 ? 7.172 16.609 18.875 1 97.88 130 ILE B C 1
ATOM 2395 O O . ILE B 1 130 ? 7.648 16.969 19.953 1 97.88 130 ILE B O 1
ATOM 2399 N N . ALA B 1 131 ? 6.293 17.312 18.172 1 97.56 131 ALA B N 1
ATOM 2400 C CA . ALA B 1 131 ? 5.547 18.422 18.734 1 97.56 131 ALA B CA 1
ATOM 2401 C C . ALA B 1 131 ? 4.043 18.234 18.547 1 97.56 131 ALA B C 1
ATOM 2403 O O . ALA B 1 131 ? 3.615 17.562 17.609 1 97.56 131 ALA B O 1
ATOM 2404 N N . TYR B 1 132 ? 3.297 18.828 19.422 1 95.94 132 TYR B N 1
ATOM 2405 C CA . TYR B 1 132 ? 1.844 18.734 19.359 1 95.94 132 TYR B CA 1
ATOM 2406 C C . TYR B 1 132 ? 1.212 20.094 19.094 1 95.94 132 TYR B C 1
ATOM 2408 O O . TYR B 1 132 ? 1.636 21.094 19.656 1 95.94 132 TYR B O 1
ATOM 2416 N N . LEU B 1 133 ? 0.305 20.109 18.219 1 96.31 133 LEU B N 1
ATOM 2417 C CA . LEU B 1 133 ? -0.425 21.328 17.906 1 96.31 133 LEU B CA 1
ATOM 2418 C C . LEU B 1 133 ? -1.927 21.125 18.078 1 96.31 133 LEU B C 1
ATOM 2420 O O . LEU B 1 133 ? -2.57 20.469 17.25 1 96.31 133 LEU B O 1
ATOM 2424 N N . PRO B 1 134 ? -2.555 21.656 19.109 1 95.19 134 PRO B N 1
ATOM 2425 C CA . PRO B 1 134 ? -4.008 21.547 19.25 1 95.19 134 PRO B CA 1
ATOM 2426 C C . PRO B 1 134 ? -4.758 22.156 18.062 1 95.19 134 PRO B C 1
ATOM 2428 O O . PRO B 1 134 ? -4.336 23.188 17.516 1 95.19 134 PRO B O 1
ATOM 2431 N N . VAL B 1 135 ? -5.797 21.469 17.75 1 95.5 135 VAL B N 1
ATOM 2432 C CA . VAL B 1 135 ? -6.633 21.984 16.672 1 95.5 135 VAL B CA 1
ATOM 2433 C C . VAL B 1 135 ? -7.75 22.844 17.25 1 95.5 135 VAL B C 1
ATOM 2435 O O . VAL B 1 135 ? -8.867 22.375 17.469 1 95.5 135 VAL B O 1
ATOM 2438 N N . GLY B 1 136 ? -7.48 24.094 17.406 1 93.94 136 GLY B N 1
ATOM 2439 C CA . GLY B 1 136 ? -8.484 25.062 17.828 1 93.94 136 GLY B CA 1
ATOM 2440 C C . GLY B 1 136 ? -9.266 25.656 16.688 1 93.94 136 GLY B C 1
ATOM 2441 O O . GLY B 1 136 ? -9.102 25.25 15.531 1 93.94 136 GLY B O 1
ATOM 2442 N N . PRO B 1 137 ? -10.109 26.641 17.016 1 95.12 137 PRO B N 1
ATOM 2443 C CA . PRO B 1 137 ? -10.969 27.25 16 1 95.12 137 PRO B CA 1
ATOM 2444 C C . PRO B 1 137 ? -10.18 27.875 14.844 1 95.12 137 PRO B C 1
ATOM 2446 O O . PRO B 1 137 ? -10.594 27.766 13.688 1 95.12 137 PRO B O 1
ATOM 2449 N N . ARG B 1 138 ? -9.062 28.516 15.172 1 95.81 138 ARG B N 1
ATOM 2450 C CA . ARG B 1 138 ? -8.25 29.141 14.141 1 95.81 138 ARG B CA 1
ATOM 2451 C C . ARG B 1 138 ? -7.707 28.109 13.156 1 95.81 138 ARG B C 1
ATOM 2453 O O . ARG B 1 138 ? -7.809 28.297 11.945 1 95.81 138 ARG B O 1
ATOM 2460 N N . LEU B 1 139 ? -7.125 27.062 13.68 1 96.12 139 LEU B N 1
ATOM 2461 C CA . LEU B 1 139 ? -6.562 26.016 12.82 1 96.12 139 LEU B CA 1
ATOM 2462 C C . LEU B 1 139 ? -7.656 25.312 12.031 1 96.12 139 LEU B C 1
ATOM 2464 O O . LEU B 1 139 ? -7.461 24.969 10.859 1 96.12 139 LEU B O 1
ATOM 2468 N N . ARG B 1 140 ? -8.82 25.125 12.641 1 96.25 140 ARG B N 1
ATOM 2469 C CA . ARG B 1 140 ? -9.945 24.516 11.938 1 96.25 140 ARG B CA 1
ATOM 2470 C C . ARG B 1 140 ? -10.344 25.344 10.727 1 96.25 140 ARG B C 1
ATOM 2472 O O . ARG B 1 140 ? -10.633 24.797 9.656 1 96.25 140 ARG B O 1
ATOM 2479 N N . ALA B 1 141 ? -10.359 26.625 10.922 1 97.06 141 ALA B N 1
ATOM 2480 C CA . ALA B 1 141 ? -10.703 27.516 9.828 1 97.06 141 ALA B CA 1
ATOM 2481 C C . ALA B 1 141 ? -9.688 27.422 8.695 1 97.06 141 ALA B C 1
ATOM 2483 O O . ALA B 1 141 ? -10.055 27.406 7.52 1 97.06 141 ALA B O 1
ATOM 2484 N N . TYR B 1 142 ? -8.383 27.344 9.031 1 97.31 142 TYR B N 1
ATOM 2485 C CA . TYR B 1 142 ? -7.332 27.234 8.031 1 97.31 142 TYR B CA 1
ATOM 2486 C C . TYR B 1 142 ? -7.453 25.906 7.266 1 97.31 142 TYR B C 1
ATOM 2488 O O . TYR B 1 142 ? -7.211 25.859 6.059 1 97.31 142 TYR B O 1
ATOM 2496 N N . ILE B 1 143 ? -7.809 24.844 8.008 1 96.38 143 ILE B N 1
ATOM 2497 C CA . ILE B 1 143 ? -7.984 23.531 7.402 1 96.38 143 ILE B CA 1
ATOM 2498 C C . ILE B 1 143 ? -9.148 23.562 6.414 1 96.38 143 ILE B C 1
ATOM 2500 O O . ILE B 1 143 ? -9.031 23.078 5.285 1 96.38 143 ILE B O 1
ATOM 2504 N N . ALA B 1 144 ? -10.234 24.172 6.824 1 96.25 144 ALA B N 1
ATOM 2505 C CA . ALA B 1 144 ? -11.422 24.266 5.98 1 96.25 144 ALA B CA 1
ATOM 2506 C C . ALA B 1 144 ? -11.117 25.047 4.703 1 96.25 144 ALA B C 1
ATOM 2508 O O . ALA B 1 144 ? -11.633 24.719 3.631 1 96.25 144 ALA B O 1
ATOM 2509 N N . LYS B 1 145 ? -10.219 26.047 4.793 1 95.62 145 LYS B N 1
ATOM 2510 C CA . LYS B 1 145 ? -9.883 26.922 3.676 1 95.62 145 LYS B CA 1
ATOM 2511 C C . LYS B 1 145 ? -8.812 26.297 2.783 1 95.62 145 LYS B C 1
ATOM 2513 O O . LYS B 1 145 ? -8.586 26.766 1.664 1 95.62 145 LYS B O 1
ATOM 2518 N N . GLY B 1 146 ? -8.203 25.297 3.266 1 96.56 146 GLY B N 1
ATOM 2519 C CA . GLY B 1 146 ? -7.078 24.75 2.535 1 96.56 146 GLY B CA 1
ATOM 2520 C C . GLY B 1 146 ? -5.883 25.672 2.475 1 96.56 146 GLY B C 1
ATOM 2521 O O . GLY B 1 146 ? -5.25 25.812 1.426 1 96.56 146 GLY B O 1
ATOM 2522 N N . SER B 1 147 ? -5.574 26.312 3.604 1 97.12 147 SER B N 1
ATOM 2523 C CA . SER B 1 147 ? -4.484 27.281 3.662 1 97.12 147 SER B CA 1
ATOM 2524 C C . SER B 1 147 ? -3.133 26.609 3.459 1 97.12 147 SER B C 1
ATOM 2526 O O . SER B 1 147 ? -3.037 25.375 3.486 1 97.12 147 SER B O 1
ATOM 2528 N N . VAL B 1 148 ? -2.121 27.438 3.131 1 97.56 148 VAL B N 1
ATOM 2529 C CA . VAL B 1 148 ? -0.779 26.938 2.863 1 97.56 148 VAL B CA 1
ATOM 2530 C C . VAL B 1 148 ? 0.214 27.562 3.838 1 97.56 148 VAL B C 1
ATOM 2532 O O . VAL B 1 148 ? 0.909 28.516 3.494 1 97.56 148 VAL B O 1
ATOM 2535 N N . PRO B 1 149 ? 0.288 27.016 5.008 1 98 149 PRO B N 1
ATOM 2536 C CA . PRO B 1 149 ? 1.237 27.594 5.961 1 98 149 PRO B CA 1
ATOM 2537 C C . PRO B 1 149 ? 2.691 27.359 5.559 1 98 149 PRO B C 1
ATOM 2539 O O . PRO B 1 149 ? 3.018 26.312 4.973 1 98 149 PRO B O 1
ATOM 2542 N N . LYS B 1 150 ? 3.502 28.344 5.875 1 98.06 150 LYS B N 1
ATOM 2543 C CA . LYS B 1 150 ? 4.953 28.172 5.875 1 98.06 150 LYS B CA 1
ATOM 2544 C C . LYS B 1 150 ? 5.43 27.547 7.184 1 98.06 150 LYS B C 1
ATOM 2546 O O . LYS B 1 150 ? 5.172 28.094 8.266 1 98.06 150 LYS B O 1
ATOM 2551 N N . VAL B 1 151 ? 6.086 26.375 7.066 1 98.56 151 VAL B N 1
ATOM 2552 C CA . VAL B 1 151 ? 6.648 25.688 8.227 1 98.56 151 VAL B CA 1
ATOM 2553 C C . VAL B 1 151 ? 8.141 25.984 8.336 1 98.56 151 VAL B C 1
ATOM 2555 O O . VAL B 1 151 ? 8.859 25.984 7.336 1 98.56 151 VAL B O 1
ATOM 2558 N N . SER B 1 152 ? 8.586 26.297 9.57 1 98.12 152 SER B N 1
ATOM 2559 C CA . SER B 1 152 ? 10.016 26.547 9.75 1 98.12 152 SER B CA 1
ATOM 2560 C C . SER B 1 152 ? 10.492 26.031 11.102 1 98.12 152 SER B C 1
ATOM 2562 O O . SER B 1 152 ? 9.734 26 12.07 1 98.12 152 SER B O 1
ATOM 2564 N N . TYR B 1 153 ? 11.719 25.547 11.094 1 97.94 153 TYR B N 1
ATOM 2565 C CA . TYR B 1 153 ? 12.383 25.141 12.336 1 97.94 153 TYR B CA 1
ATOM 2566 C C . TYR B 1 153 ? 13.891 25.266 12.203 1 97.94 153 TYR B C 1
ATOM 2568 O O . TYR B 1 153 ? 14.43 25.281 11.094 1 97.94 153 TYR B O 1
ATOM 2576 N N . PRO B 1 154 ? 14.555 25.422 13.375 1 96 154 PRO B N 1
ATOM 2577 C CA . PRO B 1 154 ? 16.016 25.578 13.312 1 96 154 PRO B CA 1
ATOM 2578 C C . PRO B 1 154 ? 16.75 24.266 13.102 1 96 154 PRO B C 1
ATOM 2580 O O . PRO B 1 154 ? 16.391 23.25 13.711 1 96 154 PRO B O 1
ATOM 2583 N N . VAL B 1 155 ? 17.641 24.188 12.203 1 93.38 155 VAL B N 1
ATOM 2584 C CA . VAL B 1 155 ? 18.547 23.062 11.992 1 93.38 155 VAL B CA 1
ATOM 2585 C C . VAL B 1 155 ? 19.938 23.406 12.484 1 93.38 155 VAL B C 1
ATOM 2587 O O . VAL B 1 155 ? 20.547 24.375 12.023 1 93.38 155 VAL B O 1
ATOM 2590 N N . PRO B 1 156 ? 20.344 22.625 13.406 1 88.44 156 PRO B N 1
ATOM 2591 C CA . PRO B 1 156 ? 21.67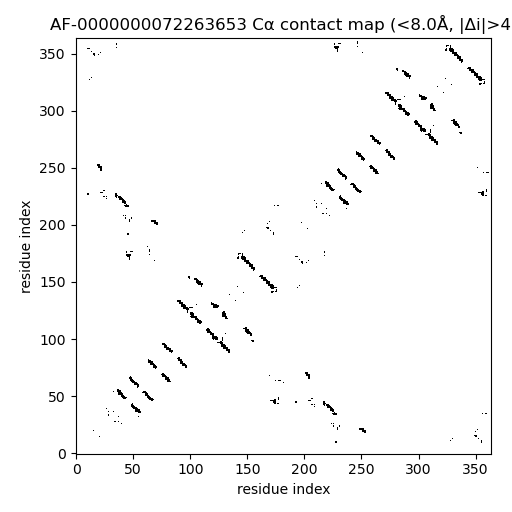2 22.938 13.953 1 88.44 156 PRO B CA 1
ATOM 2592 C C . PRO B 1 156 ? 22.781 22.75 12.93 1 88.44 156 PRO B C 1
ATOM 2594 O O . PRO B 1 156 ? 22.734 21.828 12.117 1 88.44 156 PRO B O 1
ATOM 2597 N N . ASP B 1 157 ? 23.656 23.734 12.836 1 83.88 157 ASP B N 1
ATOM 2598 C CA . ASP B 1 157 ? 24.938 23.625 12.133 1 83.88 157 ASP B CA 1
ATOM 2599 C C . ASP B 1 157 ? 26.094 23.406 13.102 1 83.88 157 ASP B C 1
ATOM 2601 O O . ASP B 1 157 ? 26.547 24.344 13.75 1 83.88 157 ASP B O 1
ATOM 2605 N N . ILE B 1 158 ? 26.562 22.266 13.148 1 74.06 158 ILE B N 1
ATOM 2606 C CA . ILE B 1 158 ? 27.594 21.906 14.125 1 74.06 158 ILE B CA 1
ATOM 2607 C C . ILE B 1 158 ? 28.891 22.641 13.781 1 74.06 158 ILE B C 1
ATOM 2609 O O . ILE B 1 158 ? 29.641 23.031 14.68 1 74.06 158 ILE B O 1
ATOM 2613 N N . ARG B 1 159 ? 29.094 22.812 12.531 1 75.19 159 ARG B N 1
ATOM 2614 C CA . ARG B 1 159 ? 30.359 23.438 12.141 1 75.19 159 ARG B CA 1
ATOM 2615 C C . ARG B 1 159 ? 30.391 24.891 12.562 1 75.19 159 ARG B C 1
ATOM 2617 O O . ARG B 1 159 ? 31.438 25.391 13.016 1 75.19 159 ARG B O 1
ATOM 2624 N N . ARG B 1 160 ? 29.266 25.578 12.57 1 75.56 160 ARG B N 1
ATOM 2625 C CA . ARG B 1 160 ? 29.234 27.016 12.797 1 75.56 160 ARG B CA 1
ATOM 2626 C C . ARG B 1 160 ? 28.734 27.344 14.211 1 75.56 160 ARG B C 1
ATOM 2628 O O . ARG B 1 160 ? 28.859 28.469 14.664 1 75.56 160 ARG B O 1
ATOM 2635 N N . GLY B 1 161 ? 28.234 26.359 14.828 1 72.25 161 GLY B N 1
ATOM 2636 C CA . GLY B 1 161 ? 27.672 26.594 16.141 1 72.25 161 GLY B CA 1
ATOM 2637 C C . GLY B 1 161 ? 26.391 27.422 16.109 1 72.25 161 GLY B C 1
ATOM 2638 O O . GLY B 1 161 ? 26.062 28.109 17.078 1 72.25 161 GLY B O 1
ATOM 2639 N N . SER B 1 162 ? 25.859 27.688 15.055 1 81 162 SER B N 1
ATOM 2640 C CA . SER B 1 162 ? 24.625 28.422 14.852 1 81 162 SER B CA 1
ATOM 2641 C C . SER B 1 162 ? 23.547 27.547 14.227 1 81 162 SER B C 1
ATOM 2643 O O . SER B 1 162 ? 23.75 26.344 14.031 1 81 162 SER B O 1
ATOM 2645 N N . ALA B 1 163 ? 22.281 27.969 14.312 1 83.75 163 ALA B N 1
ATOM 2646 C CA . ALA B 1 163 ? 21.188 27.234 13.664 1 83.75 163 ALA B CA 1
ATOM 2647 C C . ALA B 1 163 ? 20.625 28.016 12.477 1 83.75 163 ALA B C 1
ATOM 2649 O O . ALA B 1 163 ? 20.5 29.25 12.539 1 83.75 163 ALA B O 1
ATOM 2650 N N . ASP B 1 164 ? 20.531 27.297 11.352 1 90.75 164 ASP B N 1
ATOM 2651 C CA . ASP B 1 164 ? 19.844 27.844 10.188 1 90.75 164 ASP B CA 1
ATOM 2652 C C . ASP B 1 164 ? 18.391 27.391 10.148 1 90.75 164 ASP B C 1
ATOM 2654 O O . ASP B 1 164 ? 18.078 26.25 10.523 1 90.75 164 ASP B O 1
ATOM 2658 N N . TRP B 1 165 ? 17.562 28.297 9.789 1 93.81 165 TRP B N 1
ATOM 2659 C CA . TRP B 1 165 ? 16.141 27.938 9.734 1 93.81 165 TRP B CA 1
ATOM 2660 C C . TRP B 1 165 ? 15.805 27.281 8.398 1 93.81 165 TRP B C 1
ATOM 2662 O O . TRP B 1 165 ? 16.188 27.781 7.34 1 93.81 165 TRP B O 1
ATOM 2672 N N . LEU B 1 166 ? 15.258 26.156 8.539 1 95.69 166 LEU B N 1
ATOM 2673 C CA . LEU B 1 166 ? 14.664 25.5 7.379 1 95.69 166 LEU B CA 1
ATOM 2674 C C . LEU B 1 166 ? 13.211 25.938 7.195 1 95.69 166 LEU B C 1
ATOM 2676 O O . LEU B 1 166 ? 12.469 26.031 8.172 1 95.69 166 LEU B O 1
ATOM 2680 N N . MET B 1 167 ? 12.844 26.266 5.902 1 96.81 167 MET B N 1
ATOM 2681 C CA . MET B 1 167 ? 11.484 26.734 5.633 1 96.81 167 MET B CA 1
ATOM 2682 C C . MET B 1 167 ? 10.906 26.047 4.402 1 96.81 167 MET B C 1
ATOM 2684 O O . MET B 1 167 ? 11.594 25.891 3.396 1 96.81 167 MET B O 1
ATOM 2688 N N . PHE B 1 168 ? 9.672 25.672 4.504 1 97.75 168 PHE B N 1
ATOM 2689 C CA . PHE B 1 168 ? 8.922 25.078 3.402 1 97.75 168 PHE B CA 1
ATOM 2690 C C . PHE B 1 168 ? 7.426 25.219 3.621 1 97.75 168 PHE B C 1
ATOM 2692 O O . PHE B 1 168 ? 6.988 25.656 4.691 1 97.75 168 PHE B O 1
ATOM 2699 N N . TYR B 1 169 ? 6.68 24.859 2.576 1 98 169 TYR B N 1
ATOM 2700 C CA . TYR B 1 169 ? 5.23 24.984 2.674 1 98 169 TYR B CA 1
ATOM 2701 C C . TYR B 1 169 ? 4.57 23.641 2.889 1 98 169 TYR B C 1
ATOM 2703 O O . TYR B 1 169 ? 5.016 22.625 2.338 1 98 169 TYR B O 1
ATOM 2711 N N . ALA B 1 170 ? 3.527 23.641 3.715 1 98 170 ALA B N 1
ATOM 2712 C CA . ALA B 1 170 ? 2.713 22.469 3.977 1 98 170 ALA B CA 1
ATOM 2713 C C . ALA B 1 170 ? 1.238 22.734 3.693 1 98 170 ALA B C 1
ATOM 2715 O O . ALA B 1 170 ? 0.475 23.062 4.605 1 98 170 ALA B O 1
ATOM 2716 N N . PRO B 1 171 ? 0.858 22.5 2.436 1 97.69 171 PRO B N 1
ATOM 2717 C CA . PRO B 1 171 ? -0.513 22.859 2.062 1 97.69 171 PRO B CA 1
ATOM 2718 C C . PRO B 1 171 ? -1.56 22.016 2.779 1 97.69 171 PRO B C 1
ATOM 2720 O O . PRO B 1 171 ? -1.392 20.797 2.902 1 97.69 171 PRO B O 1
ATOM 2723 N N . LEU B 1 172 ? -2.674 22.641 3.203 1 97.38 172 LEU B N 1
ATOM 2724 C CA . LEU B 1 172 ? -3.689 21.953 3.998 1 97.38 172 LEU B CA 1
ATOM 2725 C C . LEU B 1 172 ? -4.824 21.453 3.111 1 97.38 172 LEU B C 1
ATOM 2727 O O . LEU B 1 172 ? -5.695 20.719 3.574 1 97.38 172 LEU B O 1
ATOM 2731 N N . SER B 1 173 ? -4.742 21.844 1.79 1 95.94 173 SER B N 1
ATOM 2732 C CA . SER B 1 173 ? -5.785 21.359 0.896 1 95.94 173 SER B CA 1
ATOM 2733 C C . SER B 1 173 ? -5.84 19.828 0.901 1 95.94 173 SER B C 1
ATOM 2735 O O . SER B 1 173 ? -4.805 19.172 0.896 1 95.94 173 SER B O 1
ATOM 2737 N N . GLY B 1 174 ? -7.117 19.297 0.993 1 95.5 174 GLY B N 1
ATOM 2738 C CA . GLY B 1 174 ? -7.344 17.859 1.014 1 95.5 174 GLY B CA 1
ATOM 2739 C C . GLY B 1 174 ? -7.629 17.312 2.402 1 95.5 174 GLY B C 1
ATOM 2740 O O . GLY B 1 174 ? -8.242 16.266 2.551 1 95.5 174 GLY B O 1
ATOM 2741 N N . LEU B 1 175 ? -7.125 18 3.412 1 96.44 175 LEU B N 1
ATOM 2742 C CA . LEU B 1 175 ? -7.238 17.5 4.777 1 96.44 175 LEU B CA 1
ATOM 2743 C C . LEU B 1 175 ? -8.703 17.422 5.207 1 96.44 175 LEU B C 1
ATOM 2745 O O . LEU B 1 175 ? -9.133 16.422 5.785 1 96.44 175 LEU B O 1
ATOM 2749 N N . ALA B 1 176 ? -9.438 18.469 4.914 1 95.31 176 ALA B N 1
ATOM 2750 C CA . ALA B 1 176 ? -10.844 18.5 5.305 1 95.31 176 ALA B CA 1
ATOM 2751 C C . ALA B 1 176 ? -11.609 17.328 4.672 1 95.31 176 ALA B C 1
ATOM 2753 O O . ALA B 1 176 ? -12.406 16.672 5.34 1 95.31 176 ALA B O 1
ATOM 2754 N N . HIS B 1 177 ? -11.352 17.047 3.434 1 94.88 177 HIS B N 1
ATOM 2755 C CA . HIS B 1 177 ? -12.016 15.953 2.738 1 94.88 177 HIS B CA 1
ATOM 2756 C C . HIS B 1 177 ? -11.562 14.594 3.275 1 94.88 177 HIS B C 1
ATOM 2758 O O . HIS B 1 177 ? -12.367 13.672 3.387 1 94.88 177 HIS B O 1
ATOM 2764 N N . ALA B 1 178 ? -10.305 14.508 3.533 1 95.81 178 ALA B N 1
ATOM 2765 C CA . ALA B 1 178 ? -9.789 13.273 4.109 1 95.81 178 ALA B CA 1
ATOM 2766 C C . ALA B 1 178 ? -10.445 12.977 5.453 1 95.81 178 ALA B C 1
ATOM 2768 O O . ALA B 1 178 ? -10.797 11.828 5.738 1 95.81 178 ALA B O 1
ATOM 2769 N N . LEU B 1 179 ? -10.602 14.047 6.219 1 94.06 179 LEU B N 1
ATOM 2770 C CA . LEU B 1 179 ? -11.234 13.906 7.523 1 94.06 179 LEU B CA 1
ATOM 2771 C C . LEU B 1 179 ? -12.688 13.461 7.375 1 94.06 179 LEU B C 1
ATOM 2773 O O . LEU B 1 179 ? -13.172 12.648 8.156 1 94.06 179 LEU B O 1
ATOM 2777 N N . ALA B 1 180 ? -13.312 13.906 6.387 1 93 180 ALA B N 1
ATOM 2778 C CA . ALA B 1 180 ? -14.719 13.586 6.16 1 93 180 ALA B CA 1
ATOM 2779 C C . ALA B 1 180 ? -14.883 12.141 5.703 1 93 180 ALA B C 1
ATOM 2781 O O . ALA B 1 180 ? -15.984 11.594 5.754 1 93 180 ALA B O 1
ATOM 2782 N N . ALA B 1 181 ? -13.828 11.594 5.219 1 91.56 181 ALA B N 1
ATOM 2783 C CA . ALA B 1 181 ? -13.883 10.234 4.676 1 91.56 181 ALA B CA 1
ATOM 2784 C C . ALA B 1 181 ? -13.742 9.195 5.781 1 91.56 181 ALA B C 1
ATOM 2786 O O . ALA B 1 181 ? -13.852 7.992 5.527 1 91.56 181 ALA B O 1
ATOM 2787 N N . ILE B 1 182 ? -13.367 9.578 6.961 1 87.31 182 ILE B N 1
ATOM 2788 C CA . ILE B 1 182 ? -13.242 8.664 8.094 1 87.31 182 ILE B CA 1
ATOM 2789 C C . ILE B 1 182 ? -14.609 8.438 8.727 1 87.31 182 ILE B C 1
ATOM 2791 O O . ILE B 1 182 ? -15.375 9.383 8.93 1 87.31 182 ILE B O 1
#

Nearest PDB structures (foldseek):
  3dtd-assembly1_C-2  TM=8.028E-01  e=2.266E-08  Bartonella henselae
  3dtd-assembly1_G-2  TM=8.129E-01  e=3.604E-08  Bartonella henselae
  3dtd-assembly1_F-1  TM=8.180E-01  e=1.011E-07  Bartonella henselae
  7s2s-assembly1_B  TM=5.830E-01  e=2.629E+00  Homo sapiens
  2erj-assembly2_F  TM=5.443E-01  e=1.930E+00  Homo sapiens